Protein AF-A0A3M1AF52-F1 (afdb_monomer_lite)

Foldseek 3Di:
DDDDDDDDDDDPVDDDDDDPFDAEEDELCVPVVPPVVPDVVVVCCGQVVVPGAEYEYEALLQLQDQDQQDPDLVDDPVVNNVVLCVDPDPSSVRNVSSLVVLLCCCVVRVHAYEYEYAEHHLVQWPHSVDQWQTEGDLVCLSVLVSSVVNSQCCSCPVRVGHHPHYHSHDPLVITHYHDDPVRVVSSVD

pLDDT: mean 89.72, std 10.7, range [45.94, 98.25]

Structure (mmCIF, N/CA/C/O backbone):
data_AF-A0A3M1AF52-F1
#
_entry.id   AF-A0A3M1AF52-F1
#
loop_
_atom_site.group_PDB
_atom_site.id
_atom_site.type_symbol
_atom_site.label_atom_id
_atom_site.label_alt_id
_atom_site.label_comp_id
_atom_site.label_asym_id
_atom_site.label_entity_id
_atom_site.label_seq_id
_atom_site.pdbx_PDB_ins_code
_atom_site.Cartn_x
_atom_site.Cartn_y
_atom_site.Cartn_z
_atom_site.occupancy
_atom_site.B_iso_or_equiv
_atom_site.auth_seq_id
_atom_site.auth_comp_id
_atom_site.auth_asym_id
_atom_site.auth_atom_id
_atom_site.pdbx_PDB_model_num
ATOM 1 N N . MET A 1 1 ? -25.481 35.108 33.806 1.00 54.94 1 MET A N 1
ATOM 2 C CA . MET A 1 1 ? -25.835 34.213 32.685 1.00 54.94 1 MET A CA 1
ATOM 3 C C . MET A 1 1 ? -26.658 33.076 33.256 1.00 54.94 1 MET A C 1
ATOM 5 O O . MET A 1 1 ? -26.213 32.479 34.227 1.00 54.94 1 MET A O 1
ATOM 9 N N . VAL A 1 2 ? -27.865 32.846 32.743 1.00 60.31 2 VAL A N 1
ATOM 10 C CA . VAL A 1 2 ? -28.702 31.712 33.164 1.00 60.31 2 VAL A CA 1
ATOM 11 C C . VAL A 1 2 ? -28.270 30.516 32.320 1.00 60.31 2 VAL A C 1
ATOM 13 O O . VAL A 1 2 ? -28.297 30.611 31.095 1.00 60.31 2 VAL A O 1
ATOM 16 N N . ALA A 1 3 ? -27.805 29.439 32.952 1.00 70.81 3 ALA A N 1
ATOM 17 C CA . ALA A 1 3 ? -27.474 28.210 32.241 1.00 70.81 3 ALA A CA 1
ATOM 18 C C . ALA A 1 3 ? -28.761 27.638 31.625 1.00 70.81 3 ALA A C 1
ATOM 20 O O . ALA A 1 3 ? -29.726 27.379 32.343 1.00 70.81 3 ALA A O 1
ATOM 21 N N . GLN A 1 4 ? -28.799 27.490 30.301 1.00 79.75 4 GLN A N 1
ATOM 22 C CA . GLN A 1 4 ? -29.844 26.707 29.650 1.00 79.75 4 GLN A CA 1
ATOM 23 C C . GLN A 1 4 ? -29.553 25.227 29.890 1.00 79.75 4 GLN A C 1
ATOM 25 O O . GLN A 1 4 ? -28.458 24.755 29.588 1.00 79.75 4 GLN A O 1
ATOM 30 N N . ASN A 1 5 ? -30.536 24.502 30.420 1.00 85.19 5 ASN A N 1
ATOM 31 C CA . ASN A 1 5 ? -30.480 23.048 30.465 1.00 85.19 5 ASN A CA 1
ATOM 32 C C . ASN A 1 5 ? -30.761 22.510 29.059 1.00 85.19 5 ASN A C 1
ATOM 34 O O . ASN A 1 5 ? -31.826 22.770 28.502 1.00 85.19 5 ASN A O 1
ATOM 38 N N . ILE A 1 6 ? -29.799 21.777 28.502 1.00 90.06 6 ILE A N 1
ATOM 39 C CA . ILE A 1 6 ? -29.951 21.033 27.250 1.00 90.06 6 ILE A CA 1
ATOM 40 C C . ILE A 1 6 ? -30.162 19.565 27.614 1.00 90.06 6 ILE A C 1
ATOM 42 O O . ILE A 1 6 ? -29.366 18.990 28.355 1.00 90.06 6 ILE A O 1
ATOM 46 N N . GLU A 1 7 ? -31.232 18.973 27.092 1.00 93.62 7 GLU A N 1
ATOM 47 C CA . GLU A 1 7 ? -31.505 17.542 27.208 1.00 93.62 7 GLU A CA 1
ATOM 48 C C . GLU A 1 7 ? -30.933 16.800 25.992 1.00 93.62 7 GLU A C 1
ATOM 50 O O . GLU A 1 7 ? -31.120 17.222 24.850 1.00 93.62 7 GLU A O 1
ATOM 55 N N . VAL A 1 8 ? -30.227 15.692 26.240 1.00 94.25 8 VAL A N 1
ATOM 56 C CA . VAL A 1 8 ? -29.673 14.805 25.208 1.00 94.25 8 VAL A CA 1
ATOM 57 C C . VAL A 1 8 ? -30.337 13.439 25.343 1.00 94.25 8 VAL A C 1
ATOM 59 O O . VAL A 1 8 ? -30.226 12.803 26.389 1.00 94.25 8 VAL A O 1
ATOM 62 N N . ILE A 1 9 ? -31.006 12.981 24.282 1.00 95.44 9 ILE A N 1
ATOM 63 C CA . ILE A 1 9 ? -31.707 11.689 24.234 1.00 95.44 9 ILE A CA 1
ATOM 64 C C . ILE A 1 9 ? -30.980 10.761 23.254 1.00 95.44 9 ILE A C 1
ATOM 66 O O . ILE A 1 9 ? -30.732 11.141 22.110 1.00 95.44 9 ILE A O 1
ATOM 70 N N . ILE A 1 10 ? -30.658 9.543 23.699 1.00 95.81 10 ILE A N 1
ATOM 71 C CA . ILE A 1 10 ? -30.002 8.501 22.894 1.00 95.81 10 ILE A CA 1
ATOM 72 C C . ILE A 1 10 ? -31.009 7.376 22.635 1.00 95.81 10 ILE A C 1
ATOM 74 O O . ILE A 1 10 ? -31.531 6.784 23.576 1.00 95.81 10 ILE A O 1
ATOM 78 N N . ASP A 1 11 ? -31.261 7.077 21.361 1.00 96.88 11 ASP A N 1
ATOM 79 C CA . ASP A 1 11 ? -32.158 6.006 20.918 1.00 96.88 11 ASP A CA 1
ATOM 80 C C . ASP A 1 11 ? -31.339 4.793 20.451 1.00 96.88 11 ASP A C 1
ATOM 82 O O . ASP A 1 11 ? -30.771 4.801 19.359 1.00 96.88 11 ASP A O 1
ATOM 86 N N . GLY A 1 12 ? -31.257 3.765 21.300 1.00 96.50 12 GLY A N 1
ATOM 87 C CA . GLY A 1 12 ? -30.476 2.553 21.040 1.00 96.50 12 GLY A CA 1
ATOM 88 C C . GLY A 1 12 ? -31.066 1.616 19.979 1.00 96.50 12 GLY A C 1
ATOM 89 O O . GLY A 1 12 ? -30.375 0.693 19.556 1.00 96.50 12 GLY A O 1
ATOM 90 N N . GLU A 1 13 ? -32.307 1.838 19.531 1.00 97.50 13 GLU A N 1
ATOM 91 C CA . GLU A 1 13 ? -32.924 1.062 18.443 1.00 97.50 13 GLU A CA 1
ATOM 92 C C . GLU A 1 13 ? -32.537 1.610 17.059 1.00 97.50 13 GLU A C 1
ATOM 94 O O . GLU A 1 13 ? -32.649 0.911 16.048 1.00 97.50 13 GLU A O 1
ATOM 99 N N . LYS A 1 14 ? -32.028 2.849 16.999 1.00 97.62 14 LYS A N 1
ATOM 100 C CA . LYS A 1 14 ? -31.527 3.475 15.771 1.00 97.62 14 LYS A CA 1
ATOM 101 C C . LYS A 1 14 ? -30.038 3.202 15.579 1.00 97.62 14 LYS A C 1
ATOM 103 O O . LYS A 1 14 ? -29.183 3.894 16.126 1.00 97.62 14 LYS A O 1
ATOM 108 N N . ALA A 1 15 ? -29.732 2.218 14.739 1.00 96.75 15 ALA A N 1
ATOM 109 C CA . ALA A 1 15 ? -28.370 1.939 14.297 1.00 96.75 15 ALA A CA 1
ATOM 110 C C . ALA A 1 15 ? -27.972 2.776 13.063 1.00 96.75 15 ALA A C 1
ATOM 112 O O . ALA A 1 15 ? -28.808 3.090 12.215 1.00 96.75 15 ALA A O 1
ATOM 113 N N . TYR A 1 16 ? -26.677 3.085 12.947 1.00 95.94 16 TYR A N 1
ATOM 114 C CA . TYR A 1 16 ? -26.074 3.783 11.803 1.00 95.94 16 TYR A CA 1
ATOM 115 C C . TYR A 1 16 ? -24.903 2.960 11.230 1.00 95.94 16 TYR A C 1
ATOM 117 O O . TYR A 1 16 ? -25.010 1.744 11.078 1.00 95.94 16 TYR A O 1
ATOM 125 N N . GLN A 1 17 ? -23.782 3.603 10.895 1.00 97.38 17 GLN A N 1
ATOM 126 C CA . GLN A 1 17 ? -22.584 2.943 10.389 1.00 97.38 17 GLN A CA 1
ATOM 127 C C . GLN A 1 17 ? -21.898 2.065 11.444 1.00 97.38 17 GLN A C 1
ATOM 129 O O . GLN A 1 17 ? -21.885 2.375 12.636 1.00 97.38 17 GLN A O 1
ATOM 134 N N . THR A 1 18 ? -21.235 1.004 10.984 1.00 96.62 18 THR A N 1
ATOM 135 C CA . THR A 1 18 ? -20.286 0.242 11.801 1.00 96.62 18 THR A CA 1
ATOM 136 C C . THR A 1 18 ? -18.944 0.964 11.844 1.00 96.62 18 THR A C 1
ATOM 138 O O . THR A 1 18 ? -18.329 1.201 10.805 1.00 96.62 18 THR A O 1
ATOM 141 N N . ILE A 1 19 ? -18.456 1.266 13.045 1.00 95.19 19 ILE A N 1
ATOM 142 C CA . ILE A 1 19 ? -17.085 1.740 13.246 1.00 95.19 19 ILE A CA 1
ATOM 143 C C . ILE A 1 19 ? -16.174 0.510 13.240 1.00 95.19 19 ILE A C 1
ATOM 145 O O . ILE A 1 19 ? -16.257 -0.322 14.140 1.00 95.19 19 ILE A O 1
ATOM 149 N N . ARG A 1 20 ? -15.336 0.377 12.205 1.00 91.81 20 ARG A N 1
ATOM 150 C CA . ARG A 1 20 ? -14.327 -0.695 12.122 1.00 91.81 20 ARG A CA 1
ATOM 151 C C . ARG A 1 20 ? -13.146 -0.438 13.051 1.00 91.81 20 ARG A C 1
ATOM 153 O O . ARG A 1 20 ? -12.581 -1.386 13.576 1.00 91.81 20 ARG A O 1
ATOM 160 N N . GLY A 1 21 ? -12.815 0.831 13.276 1.00 92.12 21 GLY A N 1
ATOM 161 C CA . GLY A 1 21 ? -11.716 1.222 14.138 1.00 92.12 21 GLY A CA 1
ATOM 162 C C . GLY A 1 21 ? -11.282 2.667 13.929 1.00 92.12 21 GLY A C 1
ATOM 163 O O . GLY A 1 21 ? -11.991 3.468 13.318 1.00 92.12 21 GLY A O 1
ATOM 164 N N . TRP A 1 22 ? -10.104 2.979 14.452 1.00 92.88 22 TRP A N 1
ATOM 165 C CA . TRP A 1 22 ? -9.397 4.248 14.308 1.00 92.88 22 TRP A CA 1
ATOM 166 C C . TRP A 1 22 ? -7.896 3.999 14.406 1.00 92.88 22 TRP A C 1
ATOM 168 O O . TRP A 1 22 ? -7.448 2.954 14.890 1.00 92.88 22 TRP A O 1
ATOM 178 N N . GLY A 1 23 ? -7.117 4.985 13.977 1.00 91.25 23 GLY A N 1
ATOM 179 C CA . GLY A 1 23 ? -5.680 4.913 14.124 1.00 91.25 23 GLY A CA 1
ATOM 180 C C . GLY A 1 23 ? -4.933 6.046 13.465 1.00 91.25 23 GLY A C 1
ATOM 181 O O . GLY A 1 23 ? -5.420 7.175 13.410 1.00 91.25 23 GLY A O 1
ATOM 182 N N . GLY A 1 24 ? -3.728 5.736 13.000 1.00 87.81 24 GLY A N 1
ATOM 183 C CA . GLY A 1 24 ? -2.780 6.730 12.523 1.00 87.81 24 GLY A CA 1
ATOM 184 C C . GLY A 1 24 ? -1.927 6.247 11.361 1.00 87.81 24 GLY A C 1
ATOM 185 O O . GLY A 1 24 ? -1.987 5.092 10.938 1.00 87.81 24 GLY A O 1
ATOM 186 N N . ASN A 1 25 ? -1.128 7.177 10.849 1.00 87.56 25 ASN A N 1
ATOM 187 C CA . ASN A 1 25 ? -0.180 6.929 9.777 1.00 87.56 25 ASN A CA 1
ATOM 188 C C . ASN A 1 25 ? 1.233 6.715 10.335 1.00 87.56 25 ASN A C 1
ATOM 190 O O . ASN A 1 25 ? 1.642 7.383 11.286 1.00 87.56 25 ASN A O 1
ATOM 194 N N . THR A 1 26 ? 1.995 5.833 9.703 1.00 83.75 26 THR A N 1
ATOM 195 C CA . THR A 1 26 ? 3.406 5.584 9.993 1.00 83.75 26 THR A CA 1
ATOM 196 C C . THR A 1 26 ? 4.210 5.446 8.699 1.00 83.75 26 THR A C 1
ATOM 198 O O . THR A 1 26 ? 3.650 5.230 7.624 1.00 83.75 26 THR A O 1
ATOM 201 N N . TYR A 1 27 ? 5.521 5.626 8.803 1.00 81.56 27 TYR A N 1
ATOM 202 C CA . TYR A 1 27 ? 6.489 5.521 7.714 1.00 81.56 27 TYR A CA 1
ATOM 203 C C . TYR A 1 27 ? 7.825 5.022 8.264 1.00 81.56 27 TYR A C 1
ATOM 205 O O . TYR A 1 27 ? 8.176 5.263 9.420 1.00 81.56 27 TYR A O 1
ATOM 213 N N . SER A 1 28 ? 8.570 4.318 7.424 1.00 73.69 28 SER A N 1
ATOM 214 C CA . SER A 1 28 ? 9.786 3.586 7.774 1.00 73.69 28 SER A CA 1
ATOM 215 C C . SER A 1 28 ? 11.064 4.372 7.470 1.00 73.69 28 SER A C 1
ATOM 217 O O . SER A 1 28 ? 12.075 3.737 7.214 1.00 73.69 28 SER A O 1
ATOM 219 N N . TRP A 1 29 ? 11.057 5.715 7.486 1.00 65.56 29 TRP A N 1
ATOM 220 C CA . TRP A 1 29 ? 12.144 6.577 6.975 1.00 65.56 29 TRP A CA 1
ATOM 221 C C . TRP A 1 29 ? 13.480 6.420 7.733 1.00 65.56 29 TRP A C 1
ATOM 223 O O . TRP A 1 29 ? 13.940 7.316 8.447 1.00 65.56 29 TRP A O 1
ATOM 233 N N . VAL A 1 30 ? 14.153 5.282 7.549 1.00 55.19 30 VAL A N 1
ATOM 234 C CA . VAL A 1 30 ? 15.367 4.864 8.272 1.00 55.19 30 VAL A CA 1
ATOM 235 C C . VAL A 1 30 ? 16.489 5.874 8.113 1.00 55.19 30 VAL A C 1
ATOM 237 O O . VAL A 1 30 ? 17.359 5.992 8.969 1.00 55.19 30 VAL A O 1
ATOM 240 N N . LEU A 1 31 ? 16.469 6.623 7.014 1.00 48.19 31 LEU A N 1
ATOM 241 C CA . LEU A 1 31 ? 17.598 7.411 6.548 1.00 48.19 31 LEU A CA 1
ATOM 242 C C . LEU A 1 31 ? 17.561 8.874 6.991 1.00 48.19 31 LEU A C 1
ATOM 244 O O . LEU A 1 31 ? 18.577 9.552 6.879 1.00 48.19 31 LEU A O 1
ATOM 248 N N . GLN A 1 32 ? 16.441 9.367 7.529 1.00 45.94 32 GLN A N 1
ATOM 249 C CA . GLN A 1 32 ? 16.366 10.744 8.040 1.00 45.94 32 GLN A CA 1
ATOM 250 C C . GLN A 1 32 ? 16.580 10.843 9.558 1.00 45.94 32 GLN A C 1
ATOM 252 O O . GLN A 1 32 ? 16.373 11.904 10.142 1.00 45.94 32 GLN A O 1
ATOM 257 N N . GLY A 1 33 ? 16.930 9.742 10.240 1.00 48.91 33 GLY A N 1
ATOM 258 C CA . GLY A 1 33 ? 16.973 9.693 11.713 1.00 48.91 33 GLY A CA 1
ATOM 259 C C . GLY A 1 33 ? 15.602 9.915 12.374 1.00 48.91 33 GLY A C 1
ATOM 260 O O . GLY A 1 33 ? 15.474 9.862 13.596 1.00 48.91 33 GLY A O 1
ATOM 261 N N . TRP A 1 34 ? 14.569 10.128 11.558 1.00 49.69 34 TRP A N 1
ATOM 262 C CA . TRP A 1 34 ? 13.172 10.275 11.915 1.00 49.69 34 TRP A CA 1
ATOM 263 C C . TRP A 1 34 ? 12.525 8.906 11.907 1.00 49.69 34 TRP A C 1
ATOM 265 O O . TRP A 1 34 ? 11.753 8.528 11.036 1.00 49.69 34 TRP A O 1
ATOM 275 N N . ASN A 1 35 ? 12.864 8.147 12.931 1.00 55.19 35 ASN A N 1
ATOM 276 C CA . ASN A 1 35 ? 12.133 6.948 13.248 1.00 55.19 35 ASN A CA 1
ATOM 277 C C . ASN A 1 35 ? 11.295 7.290 14.481 1.00 55.19 35 ASN A C 1
ATOM 279 O O . ASN A 1 35 ? 11.633 6.911 15.599 1.00 55.19 35 ASN A O 1
ATOM 283 N N . GLY A 1 36 ? 10.252 8.118 14.292 1.00 50.28 36 GLY A N 1
ATOM 284 C CA . GLY A 1 36 ? 9.349 8.587 15.364 1.00 50.28 36 GLY A CA 1
ATOM 285 C C . GLY A 1 36 ? 8.731 7.437 16.169 1.00 50.28 36 GLY A C 1
ATOM 286 O O . GLY A 1 36 ? 8.342 7.598 17.321 1.00 50.28 36 GLY A O 1
ATOM 287 N N . TRP A 1 37 ? 8.779 6.245 15.582 1.00 63.47 37 TRP A N 1
ATOM 288 C CA . TRP A 1 37 ? 8.443 4.956 16.149 1.00 63.47 37 TRP A CA 1
ATOM 289 C C . TRP A 1 37 ? 9.698 4.160 16.592 1.00 63.47 37 TRP A C 1
ATOM 291 O O . TRP A 1 37 ? 9.750 2.938 16.497 1.00 63.47 37 TRP A O 1
ATOM 301 N N . THR A 1 38 ? 10.755 4.803 17.091 1.00 66.12 38 THR A N 1
ATOM 302 C CA . THR A 1 38 ? 11.845 4.122 17.832 1.00 66.12 38 THR A CA 1
ATOM 303 C C . THR A 1 38 ? 11.606 4.145 19.322 1.00 66.12 38 THR A C 1
ATOM 305 O O . THR A 1 38 ? 11.991 3.201 20.004 1.00 66.12 38 THR A O 1
ATOM 308 N N . ASN A 1 39 ? 10.946 5.189 19.824 1.00 76.12 39 ASN A N 1
ATOM 309 C CA . ASN A 1 39 ? 10.631 5.314 21.234 1.00 76.12 39 ASN A CA 1
ATOM 310 C C . ASN A 1 39 ? 9.460 4.379 21.589 1.00 76.12 39 ASN A C 1
ATOM 312 O O . ASN A 1 39 ? 8.340 4.631 21.138 1.00 76.12 39 ASN A O 1
ATOM 316 N N . PRO A 1 40 ? 9.668 3.337 22.418 1.00 76.12 40 PRO A N 1
ATOM 317 C CA . PRO A 1 40 ? 8.597 2.426 22.822 1.00 76.12 40 PRO A CA 1
ATOM 318 C C . PRO A 1 40 ? 7.401 3.140 23.473 1.00 76.12 40 PRO A C 1
ATOM 320 O O . PRO A 1 40 ? 6.272 2.681 23.335 1.00 76.12 40 PRO A O 1
ATOM 323 N N . ALA A 1 41 ? 7.613 4.301 24.105 1.00 82.94 41 ALA A N 1
ATOM 324 C CA . ALA A 1 41 ? 6.536 5.082 24.712 1.00 82.94 41 ALA A CA 1
ATOM 325 C C . ALA A 1 41 ? 5.510 5.601 23.688 1.00 82.94 41 ALA A C 1
ATOM 327 O O . ALA A 1 41 ? 4.337 5.747 24.026 1.00 82.94 41 ALA A O 1
ATOM 328 N N . VAL A 1 42 ? 5.926 5.855 22.439 1.00 80.62 42 VAL A N 1
ATOM 329 C CA . VAL A 1 42 ? 5.010 6.263 21.358 1.00 80.62 42 VAL A CA 1
ATOM 330 C C . VAL A 1 42 ? 4.065 5.119 21.012 1.00 80.62 42 VAL A C 1
ATOM 332 O O . VAL A 1 42 ? 2.865 5.337 20.870 1.00 80.62 42 VAL A O 1
ATOM 335 N N . TYR A 1 43 ? 4.582 3.891 20.960 1.00 77.81 43 TYR A N 1
ATOM 336 C CA . TYR A 1 43 ? 3.757 2.713 20.722 1.00 77.81 43 TYR A CA 1
ATOM 337 C C . TYR A 1 43 ? 2.822 2.415 21.889 1.00 77.81 43 TYR A C 1
ATOM 339 O O . TYR A 1 43 ? 1.654 2.110 21.674 1.00 77.81 43 TYR A O 1
ATOM 347 N N . ASP A 1 44 ? 3.302 2.523 23.128 1.00 83.62 44 ASP A N 1
ATOM 348 C CA . ASP A 1 44 ? 2.448 2.318 24.297 1.00 83.62 44 ASP A CA 1
ATOM 349 C C . ASP A 1 44 ? 1.301 3.334 24.328 1.00 83.62 44 ASP A C 1
ATOM 351 O O . ASP A 1 44 ? 0.157 2.967 24.593 1.00 83.62 44 ASP A O 1
ATOM 355 N N . LEU A 1 45 ? 1.575 4.598 23.998 1.00 86.81 45 LEU A N 1
ATOM 356 C CA . LEU A 1 45 ? 0.530 5.607 23.866 1.00 86.81 45 LEU A CA 1
ATOM 357 C C . LEU A 1 45 ? -0.447 5.255 22.732 1.00 86.81 45 LEU A C 1
ATOM 359 O O . LEU A 1 45 ? -1.650 5.194 22.970 1.00 86.81 45 LEU A O 1
ATOM 363 N N . ALA A 1 46 ? 0.051 4.993 21.521 1.00 84.38 46 ALA A N 1
ATOM 364 C CA . ALA A 1 46 ? -0.787 4.740 20.349 1.00 84.38 46 ALA A CA 1
ATOM 365 C C . ALA A 1 46 ? -1.643 3.471 20.489 1.00 84.38 46 ALA A C 1
ATOM 367 O O . ALA A 1 46 ? -2.855 3.507 20.269 1.00 84.38 46 ALA A O 1
ATOM 368 N N . PHE A 1 47 ? -1.030 2.359 20.883 1.00 84.38 47 PHE A N 1
ATOM 369 C CA . PHE A 1 47 ? -1.661 1.043 20.846 1.00 84.38 47 PHE A CA 1
ATOM 370 C C . PHE A 1 47 ? -2.282 0.640 22.182 1.00 84.38 47 PHE A C 1
ATOM 372 O O . PHE A 1 47 ? -3.373 0.079 22.201 1.00 84.38 47 PHE A O 1
ATOM 379 N N . LYS A 1 48 ? -1.644 0.950 23.320 1.00 83.81 48 LYS A N 1
ATOM 380 C CA . LYS A 1 48 ? -2.157 0.518 24.635 1.00 83.81 48 LYS A CA 1
ATOM 381 C C . LYS A 1 48 ? -3.078 1.543 25.288 1.00 83.81 48 LYS A C 1
ATOM 383 O O . LYS A 1 48 ? -4.009 1.144 25.979 1.00 83.81 48 LYS A O 1
ATOM 388 N N . GLN A 1 49 ? -2.824 2.840 25.109 1.00 89.81 49 GLN A N 1
ATOM 389 C CA . GLN A 1 49 ? -3.615 3.889 25.769 1.00 89.81 49 GLN A CA 1
ATOM 390 C C . GLN A 1 49 ? -4.728 4.437 24.874 1.00 89.81 49 GLN A C 1
ATOM 392 O O . GLN A 1 49 ? -5.866 4.544 25.320 1.00 89.81 49 GLN A O 1
ATOM 397 N N . LEU A 1 50 ? -4.420 4.763 23.616 1.00 90.25 50 LEU A N 1
ATOM 398 C CA . LEU A 1 50 ? -5.407 5.267 22.655 1.00 90.25 50 LEU A CA 1
ATOM 399 C C . LEU A 1 50 ? -6.221 4.147 21.993 1.00 90.25 50 LEU A C 1
ATOM 401 O O . LEU A 1 50 ? -7.218 4.436 21.332 1.00 90.25 50 LEU A O 1
ATOM 405 N N . GLY A 1 51 ? -5.810 2.886 22.165 1.00 89.56 51 GLY A N 1
ATOM 406 C CA . GLY A 1 51 ? -6.510 1.728 21.612 1.00 89.56 51 GLY A CA 1
ATOM 407 C C . GLY A 1 51 ? -6.621 1.787 20.092 1.00 89.56 51 GLY A C 1
ATOM 408 O O . GLY A 1 51 ? -7.693 1.520 19.553 1.00 89.56 51 GLY A O 1
ATOM 409 N N . THR A 1 52 ? -5.552 2.217 19.411 1.00 90.75 52 THR A N 1
ATOM 410 C CA . THR A 1 52 ? -5.467 2.127 17.946 1.00 90.75 52 THR A CA 1
ATOM 411 C C . THR A 1 52 ? -5.777 0.698 17.505 1.00 90.75 52 THR A C 1
ATOM 413 O O . THR A 1 52 ? -5.473 -0.249 18.219 1.00 90.75 52 THR A O 1
ATOM 416 N N . THR A 1 53 ? -6.465 0.574 16.374 1.00 90.88 53 THR A N 1
ATOM 417 C CA . THR A 1 53 ? -6.872 -0.720 15.796 1.00 90.88 53 THR A CA 1
ATOM 418 C C . THR A 1 53 ? -6.418 -0.874 14.348 1.00 90.88 53 THR A C 1
ATOM 420 O O . THR A 1 53 ? -6.445 -1.976 13.808 1.00 90.88 53 THR A O 1
ATOM 423 N N . HIS A 1 54 ? -6.050 0.237 13.703 1.00 91.88 54 HIS A N 1
ATOM 424 C CA . HIS A 1 54 ? -5.640 0.290 12.307 1.00 91.88 54 HIS A CA 1
ATOM 425 C C . HIS A 1 54 ? -4.388 1.146 12.166 1.00 91.88 54 HIS A C 1
ATOM 427 O O . HIS A 1 54 ? -4.319 2.256 12.697 1.00 91.88 54 HIS A O 1
ATOM 433 N N . VAL A 1 55 ? -3.422 0.687 11.381 1.00 91.31 55 VAL A N 1
ATOM 434 C CA . VAL A 1 55 ? -2.220 1.466 11.079 1.00 91.31 55 VAL A CA 1
ATOM 435 C C . VAL A 1 55 ? -2.048 1.579 9.581 1.00 91.31 55 VAL A C 1
ATOM 437 O O . VAL A 1 55 ? -1.897 0.578 8.882 1.00 91.31 55 VAL A O 1
ATOM 440 N N . ARG A 1 56 ? -2.027 2.819 9.086 1.00 92.75 56 ARG A N 1
ATOM 441 C CA . ARG A 1 56 ? -1.668 3.097 7.700 1.00 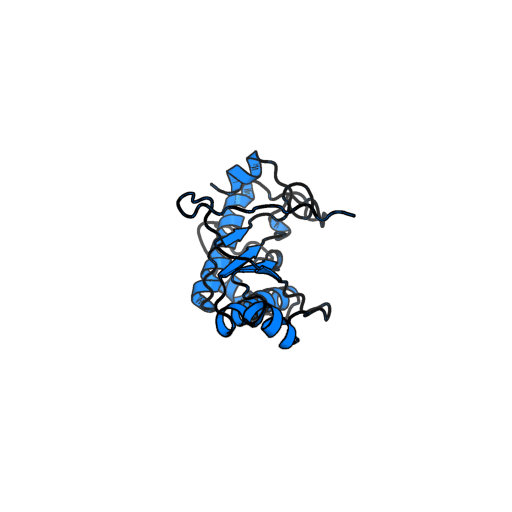92.75 56 ARG A CA 1
ATOM 442 C C . ARG A 1 56 ? -0.157 3.218 7.573 1.00 92.75 56 ARG A C 1
ATOM 444 O O . ARG A 1 56 ? 0.437 4.129 8.140 1.00 92.75 56 ARG A O 1
ATOM 451 N N . MET A 1 57 ? 0.444 2.321 6.809 1.00 90.56 57 MET A N 1
ATOM 452 C CA . MET A 1 57 ? 1.857 2.328 6.477 1.00 90.56 57 MET A CA 1
ATOM 453 C C . MET A 1 57 ? 2.080 2.995 5.120 1.00 90.56 57 MET A C 1
ATOM 455 O O . MET A 1 57 ? 1.533 2.551 4.112 1.00 90.56 57 MET A O 1
ATOM 459 N N . VAL A 1 58 ? 2.897 4.046 5.088 1.00 89.25 58 VAL A N 1
ATOM 460 C CA . VAL A 1 58 ? 3.462 4.575 3.841 1.00 89.25 58 VAL A CA 1
ATOM 461 C C . VAL A 1 58 ? 4.617 3.675 3.440 1.00 89.25 58 VAL A C 1
ATOM 463 O O . VAL A 1 58 ? 5.587 3.570 4.186 1.00 89.25 58 VAL A O 1
ATOM 466 N N . THR A 1 59 ? 4.499 3.033 2.284 1.00 89.62 59 THR A N 1
ATOM 467 C CA . THR A 1 59 ? 5.514 2.096 1.801 1.00 89.62 59 THR A CA 1
ATOM 468 C C . THR A 1 59 ? 6.457 2.746 0.809 1.00 89.62 59 THR A C 1
ATOM 470 O O . THR A 1 59 ? 6.031 3.499 -0.068 1.00 89.62 59 THR A O 1
ATOM 473 N N . GLU A 1 60 ? 7.710 2.329 0.868 1.00 91.50 60 GLU A N 1
ATOM 474 C CA . GLU A 1 60 ? 8.790 2.576 -0.082 1.00 91.50 60 GLU A CA 1
ATOM 475 C C . GLU A 1 60 ? 8.610 1.695 -1.340 1.00 91.50 60 GLU A C 1
ATOM 477 O O . GLU A 1 60 ? 9.540 1.054 -1.829 1.00 91.50 60 GLU A O 1
ATOM 482 N N . PHE A 1 61 ? 7.375 1.615 -1.857 1.00 94.44 61 PHE A N 1
ATOM 483 C CA . PHE A 1 61 ? 6.965 0.686 -2.919 1.00 94.44 61 PHE A CA 1
ATOM 484 C C . PHE A 1 61 ? 7.738 0.905 -4.227 1.00 94.44 61 PHE A C 1
ATOM 486 O O . PHE A 1 61 ? 8.058 -0.048 -4.926 1.00 94.44 61 PHE A O 1
ATOM 493 N N . GLU A 1 62 ? 8.150 2.138 -4.528 1.00 93.88 62 GLU A N 1
ATOM 494 C CA . GLU A 1 62 ? 9.002 2.432 -5.690 1.00 93.88 62 GLU A CA 1
ATOM 495 C C . GLU A 1 62 ? 10.386 1.753 -5.642 1.00 93.88 62 GLU A C 1
ATOM 497 O O . GLU A 1 62 ? 11.070 1.663 -6.662 1.00 93.88 62 GLU A O 1
ATOM 502 N N . HIS A 1 63 ? 10.786 1.244 -4.473 1.00 94.12 63 HIS A N 1
ATOM 503 C CA . HIS A 1 63 ? 12.018 0.490 -4.254 1.00 94.12 63 HIS A CA 1
ATOM 504 C C . HIS A 1 63 ? 11.814 -1.034 -4.213 1.00 94.12 63 HIS A C 1
ATOM 506 O O . HIS A 1 63 ? 12.809 -1.774 -4.205 1.00 94.12 63 HIS A O 1
ATOM 512 N N . TRP A 1 64 ? 10.556 -1.497 -4.184 1.00 95.44 64 TRP A N 1
ATOM 513 C CA . TRP A 1 64 ? 10.182 -2.915 -4.218 1.00 95.44 64 TRP A CA 1
ATOM 514 C C . TRP A 1 64 ? 10.668 -3.571 -5.510 1.00 95.44 64 TRP A C 1
ATOM 516 O O . TRP A 1 64 ? 11.342 -4.598 -5.469 1.00 95.44 64 TRP A O 1
ATOM 526 N N . GLU A 1 65 ? 10.422 -2.902 -6.634 1.00 96.69 65 GLU A N 1
ATOM 527 C CA . GLU A 1 65 ? 10.690 -3.415 -7.971 1.00 96.69 65 GLU A CA 1
ATOM 528 C C . GLU A 1 65 ? 11.373 -2.347 -8.847 1.00 96.69 65 GLU A C 1
ATOM 530 O O . GLU A 1 65 ? 10.808 -1.772 -9.774 1.00 96.69 65 GLU A O 1
ATOM 535 N N . LEU A 1 66 ? 12.624 -2.015 -8.514 1.00 94.06 66 LEU A N 1
ATOM 536 C CA . LEU A 1 66 ? 13.369 -0.895 -9.122 1.00 94.06 66 LEU A CA 1
ATOM 537 C C . LEU A 1 66 ? 13.442 -0.915 -10.656 1.00 94.06 66 LEU A C 1
ATOM 539 O O . LEU A 1 66 ? 13.564 0.134 -11.290 1.00 94.06 66 LEU A O 1
ATOM 543 N N . GLN A 1 67 ? 13.415 -2.110 -11.223 1.00 94.81 67 GLN A N 1
ATOM 544 C CA . GLN A 1 67 ? 13.329 -2.425 -12.639 1.00 94.81 67 GLN A CA 1
ATOM 545 C C . GLN A 1 67 ? 12.346 -3.581 -12.802 1.00 94.81 67 GLN A C 1
ATOM 547 O O . GLN A 1 67 ? 12.201 -4.360 -11.861 1.00 94.81 67 GLN A O 1
ATOM 552 N N . ASN A 1 68 ? 11.755 -3.684 -13.986 1.00 95.94 68 ASN A N 1
ATOM 553 C CA . ASN A 1 68 ? 10.904 -4.802 -14.354 1.00 95.94 68 ASN A CA 1
ATOM 554 C C . ASN A 1 68 ? 11.647 -6.137 -14.129 1.00 95.94 68 ASN A C 1
ATOM 556 O O . ASN A 1 68 ? 12.836 -6.253 -14.469 1.00 95.94 68 ASN A O 1
ATOM 560 N N . ASP A 1 69 ? 10.984 -7.086 -13.478 1.00 93.88 69 ASP A N 1
ATOM 561 C CA . ASP A 1 69 ? 11.583 -8.316 -12.969 1.00 93.88 69 ASP A CA 1
ATOM 562 C C . ASP A 1 69 ? 11.812 -9.391 -14.056 1.00 93.88 69 ASP A C 1
ATOM 564 O O . ASP A 1 69 ? 12.864 -10.049 -14.027 1.00 93.88 69 ASP A O 1
ATOM 568 N N . ASP A 1 70 ? 10.897 -9.543 -15.025 1.00 95.25 70 ASP A N 1
ATOM 569 C CA . ASP A 1 70 ? 11.037 -10.445 -16.186 1.00 95.25 70 ASP A CA 1
ATOM 570 C C . ASP A 1 70 ? 10.169 -10.163 -17.442 1.00 95.25 70 ASP A C 1
ATOM 572 O O . ASP A 1 70 ? 10.329 -10.852 -18.458 1.00 95.25 70 ASP A O 1
ATOM 576 N N . ASN A 1 71 ? 9.348 -9.114 -17.433 1.00 95.19 71 ASN A N 1
ATOM 577 C CA . ASN A 1 71 ? 8.484 -8.629 -18.516 1.00 95.19 71 ASN A CA 1
ATOM 578 C C . ASN A 1 71 ? 7.312 -9.584 -18.832 1.00 95.19 71 ASN A C 1
ATOM 580 O O . ASN A 1 71 ? 6.844 -9.638 -19.979 1.00 95.19 71 ASN A O 1
ATOM 584 N N . ASP A 1 72 ? 6.850 -10.349 -17.839 1.00 97.62 72 ASP A N 1
ATOM 585 C CA . ASP A 1 72 ? 5.604 -11.115 -17.870 1.00 97.62 72 ASP A CA 1
ATOM 586 C C . ASP A 1 72 ? 4.718 -10.801 -16.645 1.00 97.62 72 ASP A C 1
ATOM 588 O O . ASP A 1 72 ? 4.924 -11.360 -15.569 1.00 97.62 72 ASP A O 1
ATOM 592 N N . PRO A 1 73 ? 3.613 -10.046 -16.807 1.00 97.56 73 PRO A N 1
ATOM 593 C CA . PRO A 1 73 ? 2.753 -9.648 -15.689 1.00 97.56 73 PRO A CA 1
ATOM 594 C C . PRO A 1 73 ? 1.929 -10.811 -15.098 1.00 97.56 73 PRO A C 1
ATOM 596 O O . PRO A 1 73 ? 1.065 -10.605 -14.248 1.00 97.56 73 PRO A O 1
ATOM 599 N N . ASN A 1 74 ? 2.110 -12.043 -15.588 1.00 97.94 74 ASN A N 1
ATOM 600 C CA . ASN A 1 74 ? 1.477 -13.250 -15.047 1.00 97.94 74 ASN A CA 1
ATOM 601 C C . ASN A 1 74 ? 2.481 -14.194 -14.376 1.00 97.94 74 ASN A C 1
ATOM 603 O O . ASN A 1 74 ? 2.116 -15.323 -14.022 1.00 97.94 74 ASN A O 1
ATOM 607 N N . HIS A 1 75 ? 3.727 -13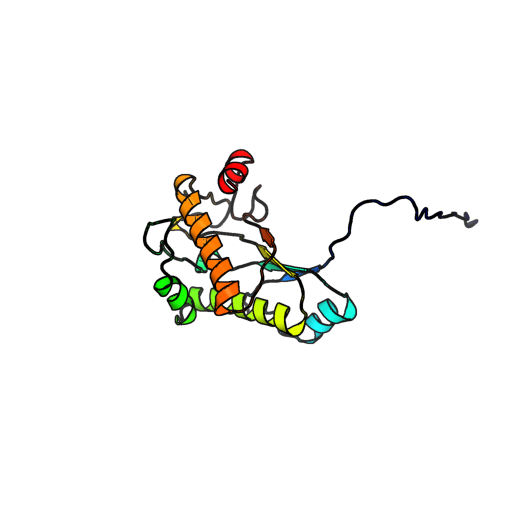.763 -14.207 1.00 98.12 75 HIS A N 1
ATOM 608 C CA . HIS A 1 75 ? 4.787 -14.531 -13.582 1.00 98.12 75 HIS A CA 1
ATOM 609 C C . HIS A 1 75 ? 5.495 -13.670 -12.531 1.00 98.12 75 HIS A C 1
ATOM 611 O O . HIS A 1 75 ? 5.646 -12.477 -12.705 1.00 98.12 75 HIS A O 1
ATOM 617 N N . PHE A 1 76 ? 5.888 -14.289 -11.414 1.00 98.25 76 PHE A N 1
ATOM 618 C CA . PHE A 1 76 ? 6.642 -13.613 -10.359 1.00 98.25 76 PHE A CA 1
ATOM 619 C C . PHE A 1 76 ? 8.089 -14.102 -10.395 1.00 98.25 76 PHE A C 1
ATOM 621 O O . PHE A 1 76 ? 8.349 -15.276 -10.085 1.00 98.25 76 PHE A O 1
ATOM 628 N N . ASN A 1 77 ? 9.057 -13.225 -10.649 1.00 98.00 77 ASN A N 1
ATOM 629 C CA . ASN A 1 77 ? 10.466 -13.554 -10.458 1.00 98.00 77 ASN A CA 1
ATOM 630 C C . ASN A 1 77 ? 10.847 -13.469 -8.968 1.00 98.00 77 ASN A C 1
ATOM 632 O O . ASN A 1 77 ? 11.453 -12.511 -8.480 1.00 98.00 77 ASN A O 1
ATOM 636 N N . TRP A 1 78 ? 10.521 -14.515 -8.203 1.00 97.56 78 TRP A N 1
ATOM 637 C CA . TRP A 1 78 ? 10.802 -14.555 -6.760 1.00 97.56 78 TRP A CA 1
ATOM 638 C C . TRP A 1 78 ? 12.283 -14.406 -6.404 1.00 97.56 78 TRP A C 1
ATOM 640 O O . TRP A 1 78 ? 12.593 -13.897 -5.326 1.00 97.56 78 TRP A O 1
ATOM 650 N N . ASP A 1 79 ? 13.202 -14.811 -7.285 1.00 97.06 79 ASP A N 1
ATOM 651 C CA . ASP A 1 79 ? 14.638 -14.623 -7.064 1.00 97.06 79 ASP A CA 1
ATOM 652 C C . ASP A 1 79 ? 15.017 -13.136 -7.099 1.00 97.06 79 ASP A C 1
ATOM 654 O O . ASP A 1 79 ? 15.808 -12.678 -6.262 1.00 97.06 79 ASP A O 1
ATOM 658 N N . TYR A 1 80 ? 14.408 -12.364 -8.003 1.00 96.44 80 TYR A N 1
ATOM 659 C CA . TYR A 1 80 ? 14.552 -10.913 -8.044 1.00 96.44 80 TYR A CA 1
ATOM 660 C C . TYR A 1 80 ? 14.010 -10.262 -6.764 1.00 96.44 80 TYR A C 1
ATOM 662 O O . TYR A 1 80 ? 14.762 -9.562 -6.075 1.00 96.44 80 TYR A O 1
ATOM 670 N N . PHE A 1 81 ? 12.769 -10.557 -6.365 1.00 96.12 81 PHE A N 1
ATOM 671 C CA . PHE A 1 81 ? 12.184 -9.997 -5.138 1.00 96.12 81 PHE A CA 1
ATOM 672 C C . PHE A 1 81 ? 12.970 -10.404 -3.879 1.00 96.12 81 PHE A C 1
ATOM 674 O O . PHE A 1 81 ? 13.250 -9.574 -3.008 1.00 96.12 81 PHE A O 1
ATOM 681 N N . ALA A 1 82 ? 13.443 -11.652 -3.802 1.00 96.00 82 ALA A N 1
ATOM 682 C CA . ALA A 1 82 ? 14.284 -12.121 -2.702 1.00 96.00 82 ALA A CA 1
ATOM 683 C C . ALA A 1 82 ? 15.631 -11.393 -2.629 1.00 96.00 82 ALA A C 1
ATOM 685 O O . ALA A 1 82 ? 16.176 -11.204 -1.535 1.00 96.00 82 ALA A O 1
ATOM 686 N N . SER A 1 83 ? 16.181 -10.965 -3.769 1.00 93.94 83 SER A N 1
ATOM 687 C CA . SER A 1 83 ? 17.433 -10.208 -3.809 1.00 93.94 83 SER A CA 1
ATOM 688 C C . SER A 1 83 ? 17.328 -8.865 -3.074 1.00 93.94 83 SER A C 1
ATOM 690 O O . SER A 1 83 ? 18.302 -8.450 -2.441 1.00 93.94 83 SER A O 1
ATOM 692 N N . ARG A 1 84 ? 16.137 -8.243 -3.032 1.00 92.06 84 ARG A N 1
ATOM 693 C CA . ARG A 1 84 ? 15.883 -6.977 -2.313 1.00 92.06 84 ARG A CA 1
ATOM 694 C C . ARG A 1 84 ? 16.132 -7.079 -0.805 1.00 92.06 84 ARG A C 1
ATOM 696 O O . ARG A 1 84 ? 16.503 -6.098 -0.168 1.00 92.06 84 ARG A O 1
ATOM 703 N N . PHE A 1 85 ? 15.997 -8.275 -0.230 1.00 92.31 85 PHE A N 1
ATOM 704 C CA . PHE A 1 85 ? 16.283 -8.539 1.188 1.00 92.31 85 PHE A CA 1
ATOM 705 C C . PHE A 1 85 ? 17.710 -9.024 1.457 1.00 92.31 85 PHE A C 1
ATOM 707 O O . PHE A 1 85 ? 18.082 -9.214 2.612 1.00 92.31 85 PHE A O 1
ATOM 714 N N . LYS A 1 86 ? 18.502 -9.252 0.405 1.00 92.50 86 LYS A N 1
ATOM 715 C CA . LYS A 1 86 ? 19.929 -9.601 0.490 1.00 92.50 86 LYS A CA 1
ATOM 716 C C . LYS A 1 86 ? 20.830 -8.413 0.137 1.00 92.50 86 LYS A C 1
ATOM 718 O O . LYS A 1 86 ? 22.023 -8.450 0.430 1.00 92.50 86 LYS A O 1
ATOM 723 N N . GLY A 1 87 ? 20.277 -7.393 -0.519 1.00 91.12 87 GLY A N 1
ATOM 724 C CA . GLY A 1 87 ? 20.983 -6.179 -0.900 1.00 91.12 87 GLY A CA 1
ATOM 725 C C . GLY A 1 87 ? 21.260 -5.251 0.284 1.00 91.12 87 GLY A C 1
ATOM 726 O O . GLY A 1 87 ? 20.483 -5.171 1.234 1.00 91.12 87 GLY A O 1
ATOM 727 N N . ASN A 1 88 ? 22.365 -4.511 0.179 1.00 92.31 88 ASN A N 1
ATOM 728 C CA . ASN A 1 88 ? 22.779 -3.477 1.136 1.00 92.31 88 ASN A CA 1
ATOM 729 C C . ASN A 1 88 ? 22.741 -2.064 0.523 1.00 92.31 88 ASN A C 1
ATOM 731 O O . ASN A 1 88 ? 23.229 -1.112 1.131 1.00 92.31 88 ASN A O 1
ATOM 735 N N . ASP A 1 89 ? 22.214 -1.920 -0.696 1.00 92.12 89 ASP A N 1
ATOM 736 C CA . ASP A 1 89 ? 21.957 -0.615 -1.302 1.00 92.12 89 ASP A CA 1
ATOM 737 C C . ASP A 1 89 ? 20.782 0.098 -0.620 1.00 92.12 89 ASP A C 1
ATOM 739 O O . ASP A 1 89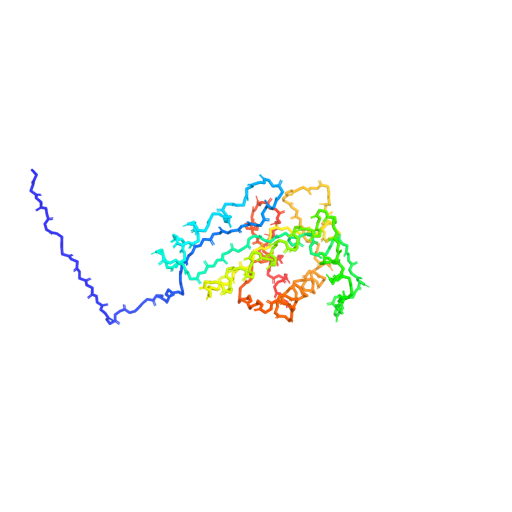 ? 19.965 -0.518 0.066 1.00 92.12 89 ASP A O 1
ATOM 743 N N . LEU A 1 90 ? 20.690 1.410 -0.840 1.00 89.94 90 LEU A N 1
ATOM 744 C CA . LEU A 1 90 ? 19.697 2.269 -0.201 1.00 89.94 90 LEU A CA 1
ATOM 745 C C . LEU A 1 90 ? 18.266 1.756 -0.375 1.00 89.94 90 LEU A C 1
ATOM 747 O O . LEU A 1 90 ? 17.529 1.619 0.597 1.00 89.94 90 LEU A O 1
ATOM 751 N N . SER A 1 91 ? 17.903 1.427 -1.612 1.00 91.31 91 SER A N 1
ATOM 752 C CA . SER A 1 91 ? 16.578 0.931 -1.962 1.00 91.31 91 SER A CA 1
ATOM 753 C C . SER A 1 91 ? 16.279 -0.397 -1.260 1.00 91.31 91 SER A C 1
ATOM 755 O O . SER A 1 91 ? 15.140 -0.658 -0.890 1.00 91.31 91 SER A O 1
ATOM 757 N N . SER A 1 92 ? 17.285 -1.260 -1.071 1.00 92.88 92 SER A N 1
ATOM 758 C CA . SER A 1 92 ? 17.103 -2.556 -0.397 1.00 92.88 92 SER A CA 1
ATOM 759 C C . SER A 1 92 ? 16.830 -2.345 1.085 1.00 92.88 92 SER A C 1
ATOM 761 O O . SER A 1 92 ? 15.939 -2.974 1.651 1.00 92.88 92 SER A O 1
ATOM 763 N N . LEU A 1 93 ? 17.557 -1.414 1.706 1.00 91.38 93 LEU A N 1
ATOM 764 C CA . LEU A 1 93 ? 17.380 -1.062 3.114 1.00 91.38 93 LEU A CA 1
ATOM 765 C C . LEU A 1 93 ? 16.015 -0.411 3.385 1.00 91.38 93 LEU A C 1
ATOM 767 O O . LEU A 1 93 ? 15.414 -0.689 4.422 1.00 91.38 93 LEU A O 1
ATOM 771 N N . LEU A 1 94 ? 15.511 0.406 2.455 1.00 90.75 94 LEU A N 1
ATOM 772 C CA . LEU A 1 94 ? 14.180 1.017 2.536 1.00 90.75 94 LEU A CA 1
ATOM 773 C C . LEU A 1 94 ? 13.069 -0.042 2.542 1.00 90.75 94 LEU A C 1
ATOM 775 O O . LEU A 1 94 ? 12.292 -0.110 3.494 1.00 90.75 94 LEU A O 1
ATOM 779 N N . VAL A 1 95 ? 13.075 -0.954 1.564 1.00 92.31 95 VAL A N 1
ATOM 780 C CA . VAL A 1 95 ? 12.126 -2.081 1.513 1.00 92.31 95 VAL A CA 1
ATOM 781 C C . VAL A 1 95 ? 12.227 -2.940 2.770 1.00 92.31 95 VAL A C 1
ATOM 783 O O . VAL A 1 95 ? 11.221 -3.245 3.405 1.00 92.31 95 VAL A O 1
ATOM 786 N N . GLN A 1 96 ? 13.439 -3.319 3.181 1.00 91.94 96 GLN A N 1
ATOM 787 C CA . GLN A 1 96 ? 13.636 -4.113 4.396 1.00 91.94 96 GLN A CA 1
ATOM 788 C C . GLN A 1 96 ? 13.032 -3.431 5.626 1.00 91.94 96 GLN A C 1
ATOM 790 O O . GLN A 1 96 ? 12.447 -4.101 6.480 1.00 91.94 96 GLN A O 1
ATOM 795 N N . SER A 1 97 ? 13.138 -2.107 5.712 1.00 89.50 97 SER A N 1
ATOM 796 C CA . SER A 1 97 ? 12.578 -1.358 6.824 1.00 89.50 97 SER A CA 1
ATOM 797 C C . SER A 1 97 ? 11.060 -1.315 6.839 1.00 89.50 97 SER A C 1
ATOM 799 O O . SER A 1 97 ? 10.485 -1.408 7.925 1.00 89.50 97 SER A O 1
ATOM 801 N N . ASP A 1 98 ? 10.405 -1.224 5.680 1.00 90.81 98 ASP A N 1
ATOM 802 C CA . ASP A 1 98 ? 8.945 -1.330 5.608 1.00 90.81 98 ASP A CA 1
ATOM 803 C C . ASP A 1 98 ? 8.470 -2.616 6.274 1.00 90.81 98 ASP A C 1
ATOM 805 O O . ASP A 1 98 ? 7.674 -2.594 7.216 1.00 90.81 98 ASP A O 1
ATOM 809 N N . PHE A 1 99 ? 9.022 -3.746 5.827 1.00 92.94 99 PHE A N 1
ATOM 810 C CA . PHE A 1 99 ? 8.646 -5.062 6.331 1.00 92.94 99 PHE A CA 1
ATOM 811 C C . PHE A 1 99 ? 9.002 -5.252 7.806 1.00 92.94 99 PHE A C 1
ATOM 813 O O . PHE A 1 99 ? 8.223 -5.856 8.545 1.00 92.94 99 PHE A O 1
ATOM 820 N N . ASN A 1 100 ? 10.136 -4.715 8.262 1.00 89.75 100 ASN A N 1
ATOM 821 C CA . ASN A 1 100 ? 10.513 -4.770 9.674 1.00 89.75 100 ASN A CA 1
ATOM 822 C C . ASN A 1 100 ? 9.546 -3.967 10.554 1.00 89.75 100 ASN A C 1
ATOM 824 O O . ASN A 1 100 ? 9.143 -4.448 11.614 1.00 89.75 100 ASN A O 1
ATOM 828 N N . MET A 1 101 ? 9.141 -2.767 10.127 1.00 87.38 101 MET A N 1
ATOM 829 C CA . MET A 1 101 ? 8.213 -1.948 10.905 1.00 87.38 101 MET A CA 1
ATOM 830 C C . MET A 1 101 ? 6.804 -2.543 10.920 1.00 87.38 101 MET A C 1
ATOM 832 O O . MET A 1 101 ? 6.198 -2.636 11.987 1.00 87.38 101 MET A O 1
ATOM 836 N N . MET A 1 102 ? 6.306 -3.013 9.773 1.00 90.75 102 MET A N 1
ATOM 837 C CA . MET A 1 102 ? 5.030 -3.731 9.707 1.00 90.75 102 MET A CA 1
ATOM 838 C C . MET A 1 102 ? 5.043 -4.983 10.594 1.00 90.75 102 MET A C 1
ATOM 840 O O . MET A 1 102 ? 4.092 -5.217 11.338 1.00 90.75 102 MET A O 1
ATOM 844 N N . GLY A 1 103 ? 6.142 -5.747 10.579 1.00 90.12 103 GLY A N 1
ATOM 845 C CA . GLY A 1 103 ? 6.327 -6.905 11.452 1.00 90.12 103 GLY A CA 1
ATOM 846 C C . GLY A 1 103 ? 6.254 -6.554 12.927 1.00 90.12 103 GLY A C 1
ATOM 847 O O . GLY A 1 103 ? 5.527 -7.211 13.670 1.00 90.12 103 GLY A O 1
ATOM 848 N N . ARG A 1 104 ? 6.921 -5.475 13.341 1.00 84.19 104 ARG A N 1
ATOM 849 C CA . ARG A 1 104 ? 6.841 -4.985 14.718 1.00 84.19 104 ARG A CA 1
ATOM 850 C C . ARG A 1 104 ? 5.407 -4.632 15.118 1.00 84.19 104 ARG A C 1
ATOM 852 O O . ARG A 1 104 ? 4.949 -5.072 16.166 1.00 84.19 104 ARG A O 1
ATOM 859 N N . ILE A 1 105 ? 4.691 -3.883 14.276 1.00 84.81 105 ILE A N 1
ATOM 860 C CA . ILE A 1 105 ? 3.309 -3.457 14.546 1.00 84.81 105 ILE A CA 1
ATOM 861 C C . ILE A 1 105 ? 2.388 -4.669 14.729 1.00 84.81 105 ILE A C 1
ATOM 863 O O . ILE A 1 105 ? 1.697 -4.781 15.741 1.00 84.81 105 ILE A O 1
ATOM 867 N N . VAL A 1 106 ? 2.414 -5.608 13.782 1.00 86.62 106 VAL A N 1
ATOM 868 C CA . VAL A 1 106 ? 1.521 -6.777 13.795 1.00 86.62 106 VAL A CA 1
ATOM 869 C C . VAL A 1 106 ? 1.849 -7.725 14.947 1.00 86.62 106 VAL A C 1
ATOM 871 O O . VAL A 1 106 ? 0.941 -8.206 15.622 1.00 86.62 106 VAL A O 1
ATOM 874 N N . GLN A 1 107 ? 3.131 -7.996 15.202 1.00 83.19 107 GLN A N 1
ATOM 875 C CA . GLN A 1 107 ? 3.536 -8.966 16.224 1.00 83.19 107 GLN A CA 1
ATOM 876 C C . GLN A 1 107 ? 3.328 -8.443 17.649 1.00 83.19 107 GLN A C 1
ATOM 878 O O . GLN A 1 107 ? 2.915 -9.209 18.521 1.00 83.19 107 GLN A O 1
ATOM 883 N N . GLU A 1 108 ? 3.601 -7.159 17.896 1.00 79.31 108 GLU A N 1
ATOM 884 C CA . GLU A 1 108 ? 3.518 -6.577 19.240 1.00 79.31 108 GLU A CA 1
ATOM 885 C C . GLU A 1 108 ? 2.104 -6.086 19.583 1.00 79.31 108 GLU A C 1
ATOM 887 O O . GLU A 1 108 ? 1.692 -6.200 20.741 1.00 79.31 108 GLU A O 1
ATOM 892 N N . TYR A 1 109 ? 1.349 -5.578 18.601 1.00 78.50 109 TYR A N 1
ATOM 893 C CA . TYR A 1 109 ? 0.091 -4.862 18.854 1.00 78.50 109 TYR A CA 1
ATOM 894 C C . TYR A 1 109 ? -1.144 -5.504 18.209 1.00 78.50 109 TYR A C 1
ATOM 896 O O . TYR A 1 109 ? -2.245 -5.264 18.689 1.00 78.50 109 TYR A O 1
ATOM 904 N N . LYS A 1 110 ? -0.968 -6.420 17.241 1.00 76.50 110 LYS A N 1
ATOM 905 C CA . LYS A 1 110 ? -2.048 -7.184 16.573 1.00 76.50 110 LYS A CA 1
ATOM 906 C C . LYS A 1 110 ? -3.084 -6.328 15.831 1.00 76.50 110 LYS A C 1
ATOM 908 O O . LYS A 1 110 ? -4.221 -6.761 15.653 1.00 76.50 110 LYS A O 1
ATOM 913 N N . ASP A 1 111 ? -2.671 -5.153 15.380 1.00 75.94 111 ASP A N 1
ATOM 914 C CA . ASP A 1 111 ? -3.519 -4.222 14.640 1.00 75.94 111 ASP A CA 1
ATOM 915 C C . ASP A 1 111 ? -3.613 -4.562 13.149 1.00 75.94 111 ASP A C 1
ATOM 917 O O . ASP A 1 111 ? -2.726 -5.202 12.574 1.00 75.94 111 ASP A O 1
ATOM 921 N N . GLU A 1 112 ? -4.681 -4.085 12.507 1.00 86.56 112 GLU A N 1
ATOM 922 C CA . GLU A 1 112 ? -4.871 -4.226 11.065 1.00 86.56 112 GLU A CA 1
ATOM 923 C C . GLU A 1 112 ? -3.994 -3.229 10.292 1.00 86.56 112 GLU A C 1
ATOM 925 O O . GLU A 1 112 ? -3.998 -2.021 10.548 1.00 86.56 112 GLU A O 1
ATOM 930 N N . LEU A 1 113 ? -3.245 -3.732 9.309 1.00 92.31 113 LEU A N 1
ATOM 931 C CA . LEU A 1 113 ? -2.415 -2.906 8.437 1.00 92.31 113 LEU A CA 1
ATOM 932 C C . LEU A 1 113 ? -3.196 -2.402 7.221 1.00 92.31 113 LEU A C 1
ATOM 934 O O . LEU A 1 113 ? -3.926 -3.145 6.565 1.00 92.31 113 LEU A O 1
ATOM 938 N N . ILE A 1 114 ? -2.950 -1.146 6.867 1.00 94.50 114 ILE A N 1
ATOM 939 C CA . ILE A 1 114 ? -3.337 -0.551 5.590 1.00 94.50 114 ILE A CA 1
ATOM 940 C C . ILE A 1 114 ? -2.048 -0.125 4.895 1.00 94.50 114 ILE A C 1
ATOM 942 O O . ILE A 1 114 ? -1.343 0.743 5.404 1.00 94.50 114 ILE A O 1
ATOM 946 N N . VAL A 1 115 ? -1.726 -0.697 3.738 1.00 94.50 115 VAL A N 1
ATOM 947 C CA . VAL A 1 115 ? -0.548 -0.278 2.962 1.00 94.50 115 VAL A CA 1
ATOM 948 C C . VAL A 1 115 ? -0.934 0.811 1.973 1.00 94.50 115 VAL A C 1
ATOM 950 O O . VAL A 1 115 ? -1.901 0.666 1.233 1.00 94.50 115 VAL A O 1
ATOM 953 N N . GLY A 1 116 ? -0.193 1.918 1.968 1.00 94.06 116 GLY A N 1
ATOM 954 C CA . GLY A 1 116 ? -0.392 3.021 1.039 1.00 94.06 116 GLY A CA 1
ATOM 955 C C . GLY A 1 116 ? 0.764 3.195 0.070 1.00 94.06 116 GLY A C 1
ATOM 956 O O . GLY A 1 116 ? 1.863 3.567 0.482 1.00 94.06 116 GLY A O 1
ATOM 957 N N . ILE A 1 117 ? 0.467 3.025 -1.217 1.00 94.06 117 ILE A N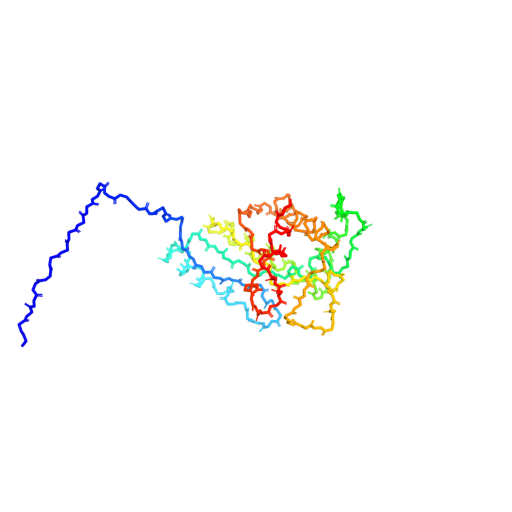 1
ATOM 958 C CA . ILE A 1 117 ? 1.371 3.315 -2.326 1.00 94.06 117 ILE A CA 1
ATOM 959 C C . ILE A 1 117 ? 1.277 4.805 -2.647 1.00 94.06 117 ILE A C 1
ATOM 961 O O . ILE A 1 117 ? 0.218 5.330 -3.000 1.00 94.06 117 ILE A O 1
ATOM 965 N N . TRP A 1 118 ? 2.404 5.493 -2.491 1.00 93.12 118 TRP A N 1
ATOM 966 C CA . TRP A 1 118 ? 2.542 6.899 -2.869 1.00 93.12 118 TRP A CA 1
ATOM 967 C C . TRP A 1 118 ? 3.149 7.054 -4.255 1.00 93.12 118 TRP A C 1
ATOM 969 O O . TRP A 1 118 ? 2.772 7.968 -4.977 1.00 93.12 118 TRP A O 1
ATOM 979 N N . ASN A 1 119 ? 4.068 6.166 -4.630 1.00 93.31 119 ASN A N 1
ATOM 980 C CA . ASN A 1 119 ? 4.794 6.262 -5.884 1.00 93.31 119 ASN A CA 1
ATOM 981 C C . ASN A 1 119 ? 5.152 4.879 -6.438 1.00 93.31 119 ASN A C 1
ATOM 983 O O . ASN A 1 119 ? 5.070 3.875 -5.727 1.00 93.31 119 ASN A O 1
ATOM 987 N N . VAL A 1 120 ? 5.558 4.851 -7.706 1.00 95.56 120 VAL A N 1
ATOM 988 C CA . VAL A 1 120 ? 5.972 3.647 -8.437 1.00 95.56 120 VAL A CA 1
ATOM 989 C C . VAL A 1 120 ? 7.360 3.826 -9.068 1.00 95.56 120 VAL A C 1
ATOM 991 O O . VAL A 1 120 ? 7.809 4.962 -9.286 1.00 95.56 120 VAL A O 1
ATOM 994 N N . PRO A 1 121 ? 8.053 2.726 -9.406 1.00 95.94 121 PRO A N 1
ATOM 995 C CA . PRO A 1 121 ? 9.344 2.773 -10.081 1.00 95.94 121 PRO A CA 1
ATOM 996 C C . PRO A 1 121 ? 9.335 3.604 -11.375 1.00 95.94 121 PRO A C 1
ATOM 998 O O . PRO A 1 121 ? 8.322 3.754 -12.060 1.00 95.94 121 PRO A O 1
ATOM 1001 N N . ASN A 1 122 ? 10.494 4.158 -11.737 1.00 96.75 122 ASN A N 1
ATOM 1002 C CA . ASN A 1 122 ? 10.643 5.045 -12.901 1.00 96.75 122 ASN A CA 1
ATOM 1003 C C . ASN A 1 122 ? 10.266 4.404 -14.239 1.00 96.75 122 ASN A C 1
ATOM 1005 O O . ASN A 1 122 ? 9.879 5.119 -15.158 1.00 96.75 122 ASN A O 1
ATOM 1009 N N . TRP A 1 123 ? 10.394 3.087 -14.359 1.00 97.06 123 TRP A N 1
ATOM 1010 C CA . TRP A 1 123 ? 10.112 2.372 -15.599 1.00 97.06 123 TRP A CA 1
ATOM 1011 C C . TRP A 1 123 ? 8.609 2.197 -15.865 1.00 97.06 123 TRP A C 1
ATOM 1013 O O . TRP A 1 123 ? 8.236 1.939 -17.003 1.00 97.06 123 TRP A O 1
ATOM 1023 N N . MET A 1 124 ? 7.751 2.400 -14.857 1.00 97.75 124 MET A N 1
ATOM 1024 C CA . MET A 1 124 ? 6.298 2.258 -14.996 1.00 97.75 124 MET A CA 1
ATOM 1025 C C . MET A 1 124 ? 5.582 3.557 -15.428 1.00 97.75 124 MET A C 1
ATOM 1027 O O . MET A 1 124 ? 4.384 3.543 -15.715 1.00 97.75 124 MET A O 1
ATOM 1031 N N . VAL A 1 125 ? 6.262 4.711 -15.432 1.00 97.00 125 VAL A N 1
ATOM 1032 C CA . VAL A 1 125 ? 5.612 6.027 -15.611 1.00 97.00 125 VAL A CA 1
ATOM 1033 C C . VAL A 1 125 ? 5.911 6.684 -16.950 1.00 97.00 125 VAL A C 1
ATOM 1035 O O . VAL A 1 125 ? 6.956 6.463 -17.553 1.00 97.00 125 VAL A O 1
ATOM 1038 N N . ALA A 1 126 ? 5.022 7.591 -17.359 1.00 95.12 126 ALA A N 1
ATOM 1039 C CA . ALA A 1 126 ? 5.152 8.332 -18.613 1.00 95.12 126 ALA A CA 1
ATOM 1040 C C . ALA A 1 126 ? 6.353 9.295 -18.648 1.00 95.12 126 ALA A C 1
ATOM 1042 O O . ALA A 1 126 ? 6.910 9.556 -19.711 1.00 95.12 126 ALA A O 1
ATOM 1043 N N . ASP A 1 127 ? 6.742 9.84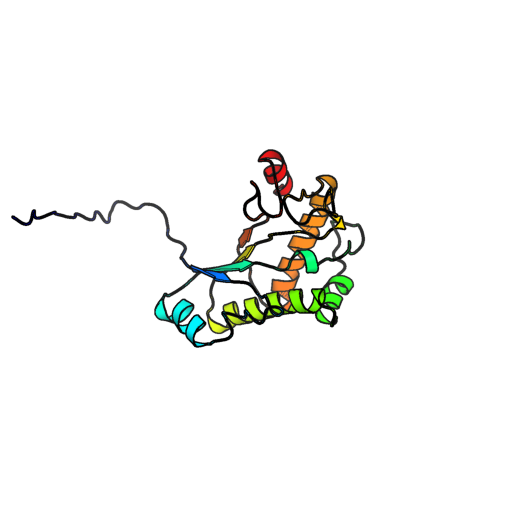2 -17.493 1.00 94.81 127 ASP A N 1
ATOM 1044 C CA . ASP A 1 127 ? 7.865 10.770 -17.359 1.00 94.81 127 ASP A CA 1
ATOM 1045 C C . ASP A 1 127 ? 8.636 10.473 -16.068 1.00 94.81 127 ASP A C 1
ATOM 1047 O O . ASP A 1 127 ? 8.195 10.801 -14.964 1.00 94.81 127 ASP A O 1
ATOM 1051 N N . SER A 1 128 ? 9.794 9.827 -16.211 1.00 94.94 128 SER A N 1
ATOM 1052 C CA . SER A 1 128 ? 10.679 9.455 -15.100 1.00 94.94 128 SER A CA 1
ATOM 1053 C C . SER A 1 128 ? 11.531 10.616 -14.574 1.00 94.94 128 SER A C 1
ATOM 1055 O O . SER A 1 128 ? 12.223 10.472 -13.561 1.00 94.94 128 SER A O 1
ATOM 1057 N N . THR A 1 129 ? 11.502 11.776 -15.241 1.00 95.19 129 THR A N 1
ATOM 1058 C CA . THR A 1 129 ? 12.214 12.976 -14.782 1.00 95.19 129 THR A CA 1
ATOM 1059 C C . THR A 1 129 ? 11.432 13.724 -13.705 1.00 95.19 129 THR A C 1
ATOM 1061 O O . THR A 1 129 ? 12.034 14.380 -12.851 1.00 95.19 129 THR A O 1
ATOM 1064 N N . LYS A 1 130 ? 10.103 13.570 -13.696 1.00 93.00 130 LYS A N 1
ATOM 1065 C CA . LYS A 1 130 ? 9.220 14.105 -12.659 1.00 93.00 130 LYS A CA 1
ATOM 1066 C C . LYS A 1 130 ? 9.401 13.377 -11.331 1.00 93.00 130 LYS A C 1
ATOM 1068 O O . LYS A 1 130 ? 9.647 12.174 -11.287 1.00 93.00 130 LYS A O 1
ATOM 1073 N N . LYS A 1 131 ? 9.269 14.129 -10.240 1.00 87.25 131 LYS A N 1
ATOM 1074 C CA . LYS A 1 131 ? 9.326 13.618 -8.858 1.00 87.25 131 LYS A CA 1
ATOM 1075 C C . LYS A 1 131 ? 7.961 13.580 -8.183 1.00 87.25 131 LYS A C 1
ATOM 1077 O O . LYS A 1 131 ? 7.761 12.795 -7.268 1.00 87.25 131 LYS A O 1
ATOM 1082 N N . ASP A 1 132 ? 7.044 14.393 -8.675 1.00 91.38 132 ASP A N 1
ATOM 1083 C CA . ASP A 1 132 ? 5.660 14.524 -8.254 1.00 91.38 132 ASP A CA 1
ATOM 1084 C C . ASP A 1 132 ? 4.764 14.543 -9.500 1.00 91.38 132 ASP A C 1
ATOM 1086 O O . ASP A 1 132 ? 5.257 14.584 -10.635 1.00 91.38 132 ASP A O 1
ATOM 1090 N N . HIS A 1 133 ? 3.448 14.457 -9.297 1.00 93.38 133 HIS A N 1
ATOM 1091 C CA . HIS A 1 133 ? 2.461 14.497 -10.384 1.00 93.38 133 HIS A CA 1
ATOM 1092 C C . HIS A 1 133 ? 2.792 13.546 -11.557 1.00 93.38 133 HIS A C 1
ATOM 1094 O O . HIS A 1 133 ? 2.628 13.868 -12.743 1.00 93.38 133 HIS A O 1
ATOM 1100 N N . ARG A 1 134 ? 3.339 12.374 -11.223 1.00 95.12 134 ARG A N 1
ATOM 1101 C CA . ARG A 1 134 ? 3.691 11.308 -12.160 1.00 95.12 134 ARG A CA 1
ATOM 1102 C C . ARG A 1 134 ? 2.420 10.566 -12.558 1.00 95.12 134 ARG A C 1
ATOM 1104 O O . ARG A 1 134 ? 1.416 10.592 -11.852 1.00 95.12 134 ARG A O 1
ATOM 1111 N N . ARG A 1 135 ? 2.460 9.890 -13.703 1.00 95.31 135 ARG A N 1
ATOM 1112 C CA . ARG A 1 135 ? 1.339 9.084 -14.197 1.00 95.31 135 ARG A CA 1
ATOM 1113 C C . ARG A 1 135 ? 1.826 7.704 -14.576 1.00 95.31 135 ARG A C 1
ATOM 1115 O O . ARG A 1 135 ? 2.773 7.594 -15.359 1.00 95.31 135 ARG A O 1
ATOM 1122 N N . LEU A 1 136 ? 1.184 6.690 -14.004 1.00 96.44 136 LEU A N 1
ATOM 1123 C CA . LEU A 1 136 ? 1.370 5.298 -14.387 1.00 96.44 136 LEU A CA 1
ATOM 1124 C C . LEU A 1 136 ? 0.887 5.122 -15.830 1.00 96.44 136 LEU A C 1
ATOM 1126 O O . LEU A 1 136 ? -0.213 5.561 -16.175 1.00 96.44 136 LEU A O 1
ATOM 1130 N N . LEU A 1 137 ? 1.715 4.513 -16.673 1.00 96.81 137 LEU A N 1
ATOM 1131 C CA . LEU A 1 137 ? 1.345 4.220 -18.053 1.00 96.81 137 LEU A CA 1
ATOM 1132 C C . LEU A 1 137 ? 0.227 3.161 -18.080 1.00 96.81 137 LEU A C 1
ATOM 1134 O O . LEU A 1 137 ? 0.362 2.151 -17.389 1.00 96.81 137 LEU A O 1
ATOM 1138 N N . PRO A 1 138 ? -0.857 3.337 -18.861 1.00 96.94 138 PRO A N 1
ATOM 1139 C CA . PRO A 1 138 ? -1.921 2.335 -18.967 1.00 96.94 138 PRO A CA 1
ATOM 1140 C C . PRO A 1 138 ? -1.424 0.939 -19.361 1.00 96.94 138 PRO A C 1
ATOM 1142 O O . PRO A 1 138 ? -1.908 -0.065 -18.846 1.00 96.94 138 PRO A O 1
ATOM 1145 N N . GLU A 1 139 ? -0.420 0.860 -20.235 1.00 97.12 139 GLU A N 1
ATOM 1146 C CA . GLU A 1 139 ? 0.235 -0.391 -20.627 1.00 97.12 139 GLU A CA 1
ATOM 1147 C C . GLU A 1 139 ? 0.996 -1.081 -19.484 1.00 97.12 139 GLU A C 1
ATOM 1149 O O . GLU A 1 139 ? 1.282 -2.269 -19.588 1.00 97.12 139 GLU A O 1
ATOM 1154 N N . MET A 1 140 ? 1.281 -0.368 -18.390 1.00 97.75 140 MET A N 1
ATOM 1155 C CA . MET A 1 140 ? 1.951 -0.889 -17.194 1.00 97.75 140 MET A CA 1
ATOM 1156 C C . MET A 1 140 ? 0.965 -1.312 -16.101 1.00 97.75 140 MET A C 1
ATOM 1158 O O . MET A 1 140 ? 1.398 -1.751 -15.042 1.00 97.75 140 MET A O 1
ATOM 1162 N N . TYR A 1 141 ? -0.353 -1.196 -16.305 1.00 97.81 141 TYR A N 1
ATOM 1163 C CA . TYR A 1 141 ? -1.330 -1.624 -15.292 1.00 97.81 141 TYR A CA 1
ATOM 1164 C C . TYR A 1 141 ? -1.209 -3.117 -14.936 1.00 97.81 141 TYR A C 1
ATOM 1166 O O . TYR A 1 141 ? -1.258 -3.419 -13.743 1.00 97.81 141 TYR A O 1
ATOM 1174 N N . PRO A 1 142 ? -0.998 -4.046 -15.896 1.00 98.00 142 PRO A N 1
ATOM 1175 C CA . PRO A 1 142 ? -0.778 -5.456 -15.568 1.00 98.00 142 PRO A CA 1
ATOM 1176 C C . PRO A 1 142 ? 0.477 -5.685 -14.715 1.00 98.00 142 PRO A C 1
ATOM 1178 O O . PRO A 1 142 ? 0.402 -6.376 -13.708 1.00 98.00 142 PRO A O 1
ATOM 1181 N N . GLU A 1 143 ? 1.594 -5.050 -15.075 1.00 98.06 143 GLU A N 1
ATOM 1182 C CA . GLU A 1 143 ? 2.865 -5.122 -14.334 1.00 98.06 143 GLU A CA 1
ATOM 1183 C C . GLU A 1 143 ? 2.734 -4.515 -12.930 1.00 98.06 143 GLU A C 1
ATOM 1185 O O . GLU A 1 143 ? 3.165 -5.081 -11.936 1.00 98.06 143 GLU A O 1
ATOM 1190 N N . PHE A 1 144 ? 2.046 -3.379 -12.800 1.00 97.69 144 PHE A N 1
ATOM 1191 C CA . PHE A 1 144 ? 1.760 -2.803 -11.489 1.00 97.69 144 PHE A CA 1
ATOM 1192 C C . PHE A 1 144 ? 0.920 -3.750 -10.618 1.00 97.69 144 PHE A C 1
ATOM 1194 O O . PHE A 1 144 ? 1.184 -3.883 -9.422 1.00 97.69 144 PHE A O 1
ATOM 1201 N N . ALA A 1 145 ? -0.087 -4.414 -11.194 1.00 97.50 145 ALA A N 1
ATOM 1202 C CA . ALA A 1 145 ? -0.912 -5.379 -10.473 1.00 97.50 145 ALA A CA 1
ATOM 1203 C C . ALA A 1 145 ? -0.107 -6.614 -10.031 1.00 97.50 145 ALA A C 1
ATOM 1205 O O . ALA A 1 145 ? -0.282 -7.073 -8.898 1.00 97.50 145 ALA A O 1
ATOM 1206 N N . GLU A 1 146 ? 0.789 -7.113 -10.886 1.00 98.06 146 GLU A N 1
ATOM 1207 C CA . GLU A 1 146 ? 1.754 -8.177 -10.585 1.00 98.06 146 GLU A CA 1
ATOM 1208 C C . GLU A 1 146 ? 2.665 -7.763 -9.420 1.00 98.06 146 GLU A C 1
ATOM 1210 O O . GLU A 1 146 ? 2.629 -8.403 -8.368 1.00 98.06 146 GLU A O 1
ATOM 1215 N N . SER A 1 147 ? 3.320 -6.608 -9.510 1.00 97.94 147 SER A N 1
ATOM 1216 C CA . SER A 1 147 ? 4.201 -6.062 -8.473 1.00 97.94 147 SER A CA 1
ATOM 1217 C C . SER A 1 147 ? 3.509 -5.903 -7.114 1.00 97.94 147 SER A C 1
ATOM 1219 O O . SER A 1 147 ? 4.041 -6.276 -6.059 1.00 97.94 147 SER A O 1
ATOM 1221 N N . VAL A 1 148 ? 2.270 -5.393 -7.118 1.00 97.56 148 VAL A N 1
ATOM 1222 C CA . VAL A 1 148 ? 1.430 -5.270 -5.917 1.00 97.56 148 VAL A CA 1
ATOM 1223 C C . VAL A 1 148 ? 1.075 -6.644 -5.348 1.00 97.56 148 VAL A C 1
ATOM 1225 O O . VAL A 1 148 ? 1.162 -6.850 -4.132 1.00 97.56 148 VAL A O 1
ATOM 1228 N N . ALA A 1 149 ? 0.689 -7.600 -6.194 1.00 97.38 149 ALA A N 1
ATOM 1229 C CA . ALA A 1 149 ? 0.394 -8.961 -5.762 1.00 97.38 149 ALA A CA 1
ATOM 1230 C C . ALA A 1 149 ? 1.642 -9.639 -5.180 1.00 97.38 149 AL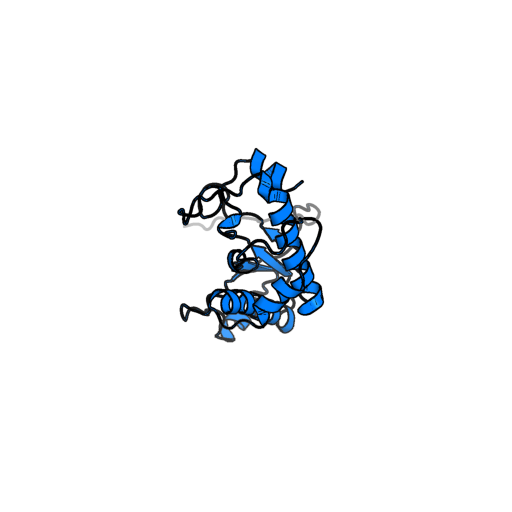A A C 1
ATOM 1232 O O . ALA A 1 149 ? 1.558 -10.226 -4.098 1.00 97.38 149 ALA A O 1
ATOM 1233 N N . ALA A 1 150 ? 2.801 -9.491 -5.823 1.00 98.00 150 ALA A N 1
ATOM 1234 C CA . ALA A 1 150 ? 4.086 -9.987 -5.348 1.00 98.00 150 ALA A CA 1
ATOM 1235 C C . ALA A 1 150 ? 4.431 -9.409 -3.969 1.00 98.00 150 ALA A C 1
ATOM 1237 O O . ALA A 1 150 ? 4.799 -10.163 -3.066 1.00 98.00 150 ALA A O 1
ATOM 1238 N N . TYR A 1 151 ? 4.231 -8.103 -3.756 1.00 97.38 151 TYR A N 1
ATOM 1239 C CA . TYR A 1 151 ? 4.443 -7.448 -2.460 1.00 97.38 151 TYR A CA 1
ATOM 1240 C C . TYR A 1 151 ? 3.568 -8.060 -1.357 1.00 97.38 151 TYR A C 1
ATOM 1242 O O . TYR A 1 151 ? 4.062 -8.420 -0.284 1.00 97.38 151 TYR A O 1
ATOM 1250 N N . LEU A 1 152 ? 2.263 -8.208 -1.613 1.00 97.06 152 LEU A N 1
ATOM 1251 C CA . LEU A 1 152 ? 1.301 -8.739 -0.640 1.00 97.06 152 LEU A CA 1
ATOM 1252 C C . LEU A 1 152 ? 1.538 -10.227 -0.344 1.00 97.06 152 LEU A C 1
ATOM 1254 O O . LEU A 1 152 ? 1.468 -10.652 0.812 1.00 97.06 152 LEU A O 1
ATOM 1258 N N . LEU A 1 153 ? 1.848 -11.022 -1.370 1.00 97.81 153 LEU A N 1
ATOM 1259 C CA . LEU A 1 153 ? 2.198 -12.435 -1.228 1.00 97.81 153 LEU A CA 1
ATOM 1260 C C . LEU A 1 153 ? 3.514 -12.601 -0.468 1.00 97.81 153 LEU A C 1
ATOM 1262 O O . LEU A 1 153 ? 3.592 -13.428 0.438 1.00 97.81 153 LEU A O 1
ATOM 1266 N N . TRP A 1 154 ? 4.519 -11.770 -0.749 1.00 97.44 154 TRP A N 1
ATOM 1267 C CA . TRP A 1 154 ? 5.769 -11.769 0.003 1.00 97.44 154 TRP A CA 1
ATOM 1268 C C . TRP A 1 154 ? 5.539 -11.433 1.480 1.00 97.44 154 TRP A C 1
ATOM 1270 O O . TRP A 1 154 ? 6.040 -12.135 2.365 1.00 97.44 154 TRP A O 1
ATOM 1280 N N . ALA A 1 155 ? 4.736 -10.400 1.760 1.00 95.88 155 ALA A N 1
ATOM 1281 C CA . ALA A 1 155 ? 4.341 -10.023 3.115 1.00 95.88 155 ALA A CA 1
ATOM 1282 C C . ALA A 1 155 ? 3.712 -11.201 3.868 1.00 95.88 155 ALA A C 1
ATOM 1284 O O . ALA A 1 155 ? 4.123 -11.516 4.989 1.00 95.88 155 ALA A O 1
ATOM 1285 N N . ARG A 1 156 ? 2.771 -11.899 3.229 1.00 96.12 156 ARG A N 1
ATOM 1286 C CA . ARG A 1 156 ? 2.080 -13.051 3.809 1.00 96.12 156 ARG A CA 1
ATOM 1287 C C . ARG A 1 156 ? 3.020 -14.239 4.012 1.00 96.12 156 ARG A C 1
ATOM 1289 O O . ARG A 1 156 ? 3.152 -14.725 5.133 1.00 96.12 156 ARG A O 1
ATOM 1296 N N . ASP A 1 157 ? 3.682 -14.685 2.951 1.00 96.88 157 ASP A N 1
ATOM 1297 C CA . ASP A 1 157 ? 4.342 -15.995 2.898 1.00 96.88 157 ASP A CA 1
ATOM 1298 C C . ASP A 1 157 ? 5.732 -15.991 3.540 1.00 96.88 157 ASP A C 1
ATOM 1300 O O . ASP A 1 157 ? 6.157 -17.001 4.097 1.00 96.88 157 ASP A O 1
ATOM 1304 N N . HIS A 1 158 ? 6.427 -14.849 3.522 1.00 95.00 158 HIS A N 1
ATOM 1305 C CA . HIS A 1 158 ? 7.794 -14.741 4.042 1.00 95.00 158 HIS A CA 1
ATOM 1306 C C . HIS A 1 158 ? 7.879 -13.976 5.362 1.00 95.00 158 HIS A C 1
ATOM 1308 O O . HIS A 1 158 ? 8.865 -14.115 6.090 1.00 95.00 158 HIS A O 1
ATOM 1314 N N . ARG A 1 159 ? 6.877 -13.146 5.681 1.00 92.81 159 ARG A N 1
ATOM 1315 C CA . ARG A 1 159 ? 6.882 -12.292 6.881 1.00 92.81 159 ARG A CA 1
ATOM 1316 C C . ARG A 1 159 ? 5.699 -12.532 7.819 1.00 92.81 159 ARG A C 1
ATOM 1318 O O . ARG A 1 159 ? 5.708 -11.988 8.921 1.00 92.81 159 ARG A O 1
ATOM 1325 N N . GLY A 1 160 ? 4.721 -13.357 7.431 1.00 92.75 160 GLY A N 1
ATOM 1326 C CA . GLY A 1 160 ? 3.528 -13.624 8.239 1.00 92.75 160 GLY A CA 1
ATOM 1327 C C . GLY A 1 160 ? 2.635 -12.393 8.422 1.00 92.75 160 GLY A C 1
ATOM 1328 O O . GLY A 1 160 ? 1.915 -12.299 9.415 1.00 92.75 160 GLY A O 1
ATOM 1329 N N . LEU A 1 161 ? 2.715 -11.424 7.506 1.00 93.81 161 LEU A N 1
ATOM 1330 C CA . LEU A 1 161 ? 1.965 -10.173 7.563 1.00 93.81 161 LEU A CA 1
ATOM 1331 C C . LEU A 1 161 ? 0.712 -10.295 6.705 1.00 93.81 161 LEU A C 1
ATOM 1333 O O . LEU A 1 161 ? 0.782 -10.382 5.481 1.00 93.81 161 LEU A O 1
ATOM 1337 N N . HIS A 1 162 ? -0.444 -10.269 7.357 1.00 92.38 162 HIS A N 1
ATOM 1338 C CA . HIS A 1 162 ? -1.728 -10.181 6.679 1.00 92.38 162 HIS A CA 1
ATOM 1339 C C . HIS A 1 162 ? -2.097 -8.706 6.507 1.00 92.38 162 HIS A C 1
ATOM 1341 O O . HIS A 1 162 ? -2.337 -8.010 7.491 1.00 92.38 162 HIS A O 1
ATOM 1347 N N . ILE A 1 163 ? -2.127 -8.235 5.260 1.00 94.25 163 ILE A N 1
ATOM 1348 C CA . ILE A 1 163 ? -2.459 -6.849 4.911 1.00 94.25 163 ILE A CA 1
ATOM 1349 C C . ILE A 1 163 ? -3.865 -6.842 4.289 1.00 94.25 163 ILE A C 1
ATOM 1351 O O . ILE A 1 163 ? -4.007 -7.205 3.121 1.00 94.25 163 ILE A O 1
ATOM 1355 N N . PRO A 1 164 ? -4.918 -6.499 5.054 1.00 91.88 164 PRO A N 1
ATOM 1356 C CA . PRO A 1 164 ? -6.300 -6.551 4.571 1.00 91.88 164 PRO A CA 1
ATOM 1357 C C . PRO A 1 164 ? -6.675 -5.416 3.611 1.00 91.88 164 PRO A C 1
ATOM 1359 O O . PRO A 1 164 ? -7.626 -5.569 2.845 1.00 91.88 164 PRO A O 1
ATOM 1362 N N . TYR A 1 165 ? -5.954 -4.291 3.637 1.00 93.94 165 TYR A N 1
ATOM 1363 C CA . TYR A 1 165 ? -6.269 -3.126 2.813 1.00 93.94 165 TYR A CA 1
ATOM 1364 C C . TYR A 1 165 ? -5.029 -2.559 2.127 1.00 93.94 165 TYR A C 1
ATOM 1366 O O . TYR A 1 165 ? -3.964 -2.423 2.734 1.00 93.94 165 TYR A O 1
ATOM 1374 N N . ILE A 1 166 ? -5.217 -2.142 0.878 1.00 94.56 166 ILE A N 1
ATOM 1375 C CA . ILE A 1 166 ? -4.226 -1.421 0.088 1.00 94.56 166 ILE A CA 1
ATOM 1376 C C . ILE A 1 166 ? -4.836 -0.144 -0.489 1.00 94.56 166 ILE A C 1
ATOM 1378 O O . ILE A 1 166 ? -5.990 -0.119 -0.917 1.00 94.56 166 ILE A O 1
ATOM 1382 N N . ILE A 1 167 ? -4.048 0.922 -0.498 1.00 94.31 167 ILE A N 1
ATOM 1383 C CA . ILE A 1 167 ? -4.338 2.182 -1.171 1.00 94.31 167 ILE A CA 1
ATOM 1384 C C . ILE A 1 167 ? -3.375 2.260 -2.352 1.00 94.31 167 ILE A C 1
ATOM 1386 O O . ILE A 1 167 ? -2.177 2.451 -2.160 1.00 94.31 167 ILE A O 1
ATOM 1390 N N . ILE A 1 168 ? -3.905 2.097 -3.563 1.00 92.75 168 ILE A N 1
ATOM 1391 C CA . ILE A 1 168 ? -3.118 2.047 -4.808 1.00 92.75 168 ILE A CA 1
ATOM 1392 C C . ILE A 1 168 ? -2.628 3.423 -5.281 1.00 92.75 168 ILE A C 1
ATOM 1394 O O . ILE A 1 168 ? -1.727 3.504 -6.109 1.00 92.75 168 ILE A O 1
ATOM 1398 N N . ALA A 1 169 ? -3.217 4.500 -4.757 1.00 90.81 169 ALA A N 1
ATOM 1399 C CA . ALA A 1 169 ? -2.816 5.870 -5.045 1.00 90.81 169 ALA A CA 1
ATOM 1400 C C . ALA A 1 169 ? -3.131 6.781 -3.853 1.00 90.81 169 ALA A C 1
ATOM 1402 O O . ALA A 1 169 ? -4.291 6.932 -3.459 1.00 90.81 169 ALA A O 1
ATOM 1403 N N . ASN A 1 170 ? -2.101 7.388 -3.266 1.00 91.94 170 ASN A N 1
ATOM 1404 C CA . ASN A 1 170 ? -2.272 8.467 -2.299 1.00 91.94 170 ASN A CA 1
ATOM 1405 C C . ASN A 1 170 ? -2.639 9.773 -3.012 1.00 91.94 170 ASN A C 1
ATOM 1407 O O . ASN A 1 170 ? -1.886 10.192 -3.883 1.00 91.94 170 ASN A O 1
ATOM 1411 N N . GLU A 1 171 ? -3.727 10.427 -2.585 1.00 93.25 171 GLU A N 1
ATOM 1412 C CA . GLU A 1 171 ? -4.156 11.746 -3.093 1.00 93.25 171 GLU A CA 1
ATOM 1413 C C . GLU A 1 171 ? -4.051 11.830 -4.631 1.00 93.25 171 GLU A C 1
ATOM 1415 O O . GLU A 1 171 ? -3.221 12.578 -5.164 1.00 93.25 171 GLU A O 1
ATOM 1420 N N . PRO A 1 172 ? -4.849 11.008 -5.353 1.00 92.00 172 PRO A N 1
ATOM 1421 C CA . PRO A 1 172 ? -4.733 10.829 -6.804 1.00 92.00 172 PRO A CA 1
ATOM 1422 C C . PRO A 1 172 ? -5.034 12.101 -7.613 1.00 92.00 172 PRO A C 1
ATOM 1424 O O . PRO A 1 172 ? -4.928 12.093 -8.838 1.00 92.00 172 PRO A O 1
ATOM 1427 N N . ASP A 1 173 ? -5.425 13.182 -6.944 1.00 87.00 173 ASP A N 1
ATOM 1428 C CA . ASP A 1 173 ? -5.717 14.499 -7.487 1.00 87.00 173 ASP A CA 1
ATOM 1429 C C . ASP A 1 173 ? -4.557 15.507 -7.375 1.00 87.00 173 ASP A C 1
ATOM 1431 O O . ASP A 1 173 ? -4.713 16.622 -7.874 1.00 87.00 173 ASP A O 1
ATOM 1435 N N . GLY A 1 174 ? -3.388 15.146 -6.815 1.00 68.56 174 GLY A N 1
ATOM 1436 C CA . GLY A 1 174 ? -2.190 15.975 -7.025 1.00 68.56 174 GLY A CA 1
ATOM 1437 C C . GLY A 1 174 ? -1.064 15.941 -5.993 1.00 68.56 174 GLY A C 1
ATOM 1438 O O . GLY A 1 174 ? -0.626 17.010 -5.574 1.00 68.56 174 GLY A O 1
ATOM 1439 N N . THR A 1 175 ? -0.528 14.770 -5.630 1.00 83.06 175 THR A N 1
ATOM 1440 C CA . THR A 1 175 ? 0.771 14.712 -4.921 1.00 83.06 175 THR A CA 1
ATOM 1441 C C . THR A 1 175 ? 1.849 13.985 -5.706 1.00 83.06 175 THR A C 1
ATOM 1443 O O . THR A 1 175 ? 2.713 14.615 -6.303 1.00 83.06 175 THR A O 1
ATOM 1446 N N . GLN A 1 176 ? 1.831 12.657 -5.721 1.00 90.94 176 GLN A N 1
ATOM 1447 C CA . GLN A 1 176 ? 2.902 11.864 -6.326 1.00 90.94 176 GLN A CA 1
ATOM 1448 C C . GLN A 1 176 ? 2.445 11.146 -7.583 1.00 90.94 176 GLN A C 1
ATOM 1450 O O . GLN A 1 176 ? 3.066 11.321 -8.630 1.00 90.94 176 GLN A O 1
ATOM 1455 N N . LEU A 1 177 ? 1.338 10.408 -7.501 1.00 93.25 177 LEU A N 1
ATOM 1456 C CA . LEU A 1 177 ? 0.707 9.776 -8.651 1.00 93.25 177 LEU A CA 1
ATOM 1457 C C . LEU A 1 177 ? -0.660 10.393 -8.905 1.00 93.25 177 LEU A C 1
ATOM 1459 O O . LEU A 1 177 ? -1.514 10.404 -8.025 1.00 93.25 177 LEU A O 1
ATOM 1463 N N . GLU A 1 178 ? -0.856 10.886 -10.122 1.00 94.62 178 GLU A N 1
ATOM 1464 C CA . GLU A 1 178 ? -2.129 11.428 -10.574 1.00 94.62 178 GLU A CA 1
ATOM 1465 C C . GLU A 1 178 ? -2.916 10.402 -11.371 1.00 94.62 178 GLU A C 1
ATOM 1467 O O . GLU A 1 178 ? -2.380 9.746 -12.268 1.00 94.62 178 GLU A O 1
ATOM 1472 N N . TYR A 1 179 ? -4.216 10.361 -11.103 1.00 94.44 179 TYR A N 1
ATOM 1473 C CA . TYR A 1 179 ? -5.167 9.583 -11.874 1.00 94.44 179 TYR A CA 1
ATOM 1474 C C . TYR A 1 179 ? -6.426 10.404 -12.120 1.00 94.44 179 TYR A C 1
ATOM 1476 O O . TYR A 1 179 ? -7.021 10.984 -11.211 1.00 94.44 179 TYR A O 1
ATOM 1484 N N . THR A 1 180 ? -6.906 10.385 -13.354 1.00 94.44 180 THR A N 1
ATOM 1485 C CA . THR A 1 180 ? -8.313 10.673 -13.623 1.00 94.44 180 THR A CA 1
ATOM 1486 C C . THR A 1 180 ? -9.195 9.573 -13.015 1.00 94.44 180 THR A C 1
ATOM 1488 O O . THR A 1 180 ? -8.746 8.439 -12.817 1.00 94.44 180 THR A O 1
ATOM 1491 N N . PRO A 1 181 ? -10.492 9.841 -12.776 1.00 94.44 181 PRO A N 1
ATOM 1492 C CA . PRO A 1 181 ? -11.419 8.805 -12.325 1.00 94.44 181 PRO A CA 1
ATOM 1493 C C . PRO A 1 181 ? -11.478 7.576 -13.250 1.00 94.44 181 PRO A C 1
ATOM 1495 O O . PRO A 1 181 ? -11.719 6.464 -12.786 1.00 94.44 181 PRO A O 1
ATOM 1498 N N . GLN A 1 182 ? -11.279 7.760 -14.560 1.00 95.75 182 GLN A N 1
ATOM 1499 C CA . GLN A 1 182 ? -11.276 6.676 -15.544 1.00 95.75 182 GLN A CA 1
ATOM 1500 C C . GLN A 1 182 ? -10.017 5.817 -15.437 1.00 95.75 182 GLN A C 1
ATOM 1502 O O . GLN A 1 182 ? -10.145 4.598 -15.401 1.00 95.75 182 GLN A O 1
ATOM 1507 N N . GLU A 1 183 ? -8.843 6.442 -15.333 1.00 95.31 183 GLU A N 1
ATOM 1508 C CA . GLU A 1 183 ? -7.570 5.738 -15.140 1.00 95.31 183 GLU A CA 1
ATOM 1509 C C . GLU A 1 183 ? -7.592 4.928 -13.840 1.00 95.31 183 GLU A C 1
ATOM 1511 O O . GLU A 1 183 ? -7.302 3.737 -13.860 1.00 95.31 183 GLU A O 1
ATOM 1516 N N . LEU A 1 184 ? -8.053 5.518 -12.728 1.00 94.19 184 LEU A N 1
ATOM 1517 C CA . LEU A 1 184 ? -8.143 4.804 -11.451 1.00 94.19 184 LEU A CA 1
ATOM 1518 C C . LEU A 1 184 ? -9.130 3.627 -11.506 1.00 94.19 184 LEU A C 1
ATOM 1520 O O . LEU A 1 184 ? -8.853 2.558 -10.972 1.00 94.19 184 LEU A O 1
ATOM 1524 N N . ARG A 1 185 ? -10.281 3.799 -12.170 1.00 95.12 185 ARG A N 1
ATOM 1525 C CA . ARG A 1 185 ? -11.240 2.706 -12.399 1.00 95.12 185 ARG A CA 1
ATOM 1526 C C . ARG A 1 185 ? -10.606 1.574 -13.201 1.00 95.12 185 ARG A C 1
ATOM 1528 O O . ARG A 1 185 ? -10.878 0.416 -12.908 1.00 95.12 185 ARG A O 1
ATOM 1535 N N . ASP A 1 186 ? -9.860 1.905 -14.248 1.00 96.06 186 ASP A N 1
ATOM 1536 C CA . ASP A 1 186 ? -9.295 0.909 -15.154 1.00 96.06 186 ASP A CA 1
ATOM 1537 C C . ASP A 1 186 ? -8.074 0.206 -14.544 1.00 96.06 186 ASP A C 1
ATOM 1539 O O . ASP A 1 186 ? -7.890 -0.971 -14.819 1.00 96.06 186 ASP A O 1
ATOM 1543 N N . LEU A 1 187 ? -7.342 0.861 -13.636 1.00 94.88 187 LEU A N 1
ATOM 1544 C CA . LEU A 1 187 ? -6.290 0.249 -12.815 1.00 94.88 187 LEU A CA 1
ATOM 1545 C C . LEU A 1 187 ? -6.819 -0.815 -11.833 1.00 94.88 187 LEU A C 1
ATOM 1547 O O . LEU A 1 187 ? -6.100 -1.740 -11.481 1.00 94.88 187 LEU A O 1
ATOM 1551 N N . ILE A 1 188 ? -8.060 -0.671 -11.353 1.00 92.50 188 ILE A N 1
ATOM 1552 C CA . ILE A 1 188 ? -8.667 -1.578 -10.357 1.00 92.50 188 ILE A CA 1
ATOM 1553 C C . ILE A 1 188 ? -9.222 -2.872 -10.987 1.00 92.50 188 ILE A C 1
ATOM 1555 O O . ILE A 1 188 ? -9.506 -3.824 -10.259 1.00 92.50 188 ILE A O 1
ATOM 1559 N N . LYS A 1 189 ? -9.447 -2.900 -12.304 1.00 89.00 189 LYS A N 1
ATOM 1560 C CA . LYS A 1 189 ? -10.073 -4.035 -13.003 1.00 89.00 189 LYS A CA 1
ATOM 1561 C C . LYS A 1 189 ? -9.097 -5.172 -13.258 1.00 89.00 189 LYS A C 1
ATOM 1563 O O . LYS A 1 189 ? -9.569 -6.325 -13.150 1.00 89.00 189 LYS A O 1
#

Sequence (189 aa):
MVAQNIEVIIDGEKAYQTIRGWGGNTYSWVLQGWNGWTNPAVYDLAFKQLGTTHVRMVTEFEHWELQNDDNDPNHFNWDYFASRFKGNDLSSLLVQSDFNMMGRIVQEYKDELIVGIWNVPNWMVADSTKKDHRRLLPEMYPEFAESVAAYLLWARDHRGLHIPYIIIANEPDGTQLEYTPQELRDLIK

Secondary structure (DSSP, 8-state):
-PPPPPP----TT---------EEEEE--GGGS--TTSSHHHHIIIIIIS---EEEEEE-GGGTTSS-SSS-TT---HHHHHHTTT--SHHHHHHHHHHHHHHHHHHHH-PEEEEEE----GGGBS-TT-SSSB-B-GGGHHHHHHHHHHHHHHHHHHH-----EEES-SSTTTSSB---HHHHHHHT-

Radius of gyration: 20.25 Å; chains: 1; bounding box: 56×50×54 Å